Protein AF-A0A935XVK6-F1 (afdb_monomer_lite)

pLDDT: mean 83.29, std 13.58, range [36.41, 96.31]

Secondary structure (DSSP, 8-state):
----PPPHHHHHHHHHHHHH--SHHHHHHHHHHHHHHHHHHHHHHHHHHHHHHTT--HHHHHHHHHHHHHHHHHHHHHHS-SSGGGGS--S-HHHHHHHHHHHHHHHHHHHHHHHHHHHTS-GGG--S-TTS-HHHHHHHHHHHHHHHHHHHHHHHHH-HHHHHHHTTGGG-SS--TTGGG-S-HHHHH----------

Foldseek 3Di:
DPQPDDDPVLVVVVVVVVVVLPDPVNVVVCVCLVVQLVCLVVVLVVQLVVCVVVVHDVPPNNVVSVVVSLVSQQVSCCVPPPGPVVNDDPVCVVVLVVLQVLLVVLLVVLVVVVVVVVVVDDPVRPPQCPVDDPVVSVVVVVVVLVVLVVQLVVVCVVDPVSVVQCVQLVPDSDDGSRNNSRTRSVSSNPSDDDDDDDD

Sequence (199 aa):
MTPYQLTEDELRQEQRKVRRGSGAAAAVCAVVYGLAYPLVFGGSTLAIVYKLYAGMSYWPVVPAISLAGVLAVAVLERGRPFRAAWLTDHGDTNTDIAHTVVNLAVIQLTAVWIARLGDFVPPQWRLFPVQWPLWSQLLLVAAVFDLGLYAVHRLSHAVSWLWRLHAPHHSAERLYWLNGERRHPLHAALMVEKYDLLS

Radius of gyration: 20.79 Å; chains: 1; bounding box: 44×44×58 Å

Structure (mmCIF, N/CA/C/O backbone):
data_AF-A0A935XVK6-F1
#
_entry.id   AF-A0A935XVK6-F1
#
loop_
_atom_site.group_PDB
_atom_site.id
_atom_site.type_symbol
_atom_site.label_atom_id
_atom_site.label_alt_id
_atom_site.label_comp_id
_atom_site.label_asym_id
_atom_site.label_entity_id
_atom_site.label_seq_id
_atom_site.pdbx_PDB_ins_code
_atom_site.Cartn_x
_atom_site.Cartn_y
_atom_site.Cartn_z
_atom_site.occupancy
_atom_site.B_iso_or_equiv
_atom_site.auth_seq_id
_atom_site.auth_comp_id
_atom_site.auth_asym_id
_atom_site.auth_atom_id
_atom_site.pdbx_PDB_model_num
ATOM 1 N N . MET A 1 1 ? -13.646 19.233 17.636 1.00 42.56 1 MET A N 1
ATOM 2 C CA . MET A 1 1 ? -13.789 17.776 17.817 1.00 42.56 1 MET A CA 1
ATOM 3 C C . MET A 1 1 ? -13.228 17.451 19.183 1.00 42.56 1 MET A C 1
ATOM 5 O O . MET A 1 1 ? -12.094 17.827 19.455 1.00 42.56 1 MET A O 1
ATOM 9 N N . THR A 1 2 ? -14.052 16.910 20.073 1.00 38.53 2 THR A N 1
ATOM 10 C CA . THR A 1 2 ? -13.603 16.456 21.393 1.00 38.53 2 THR A CA 1
ATOM 11 C C . THR A 1 2 ? -12.910 15.113 21.178 1.00 38.53 2 THR A C 1
ATOM 13 O O . THR A 1 2 ? -13.553 14.247 20.588 1.00 38.53 2 THR A O 1
ATOM 16 N N . PRO A 1 3 ? -11.645 14.926 21.593 1.00 49.12 3 PRO A N 1
ATOM 17 C CA . PRO A 1 3 ? -10.963 13.649 21.421 1.00 49.12 3 PRO A CA 1
ATOM 18 C C . PRO A 1 3 ? -11.799 12.533 22.045 1.00 49.12 3 PRO A C 1
ATOM 20 O O . PRO A 1 3 ? -12.294 12.706 23.162 1.00 49.12 3 PRO A O 1
ATOM 23 N N . TYR A 1 4 ? -11.950 11.402 21.355 1.00 59.41 4 TYR A N 1
ATOM 24 C CA . TYR A 1 4 ? -12.575 10.217 21.939 1.00 59.41 4 TYR A CA 1
ATOM 25 C C . TYR A 1 4 ? -11.754 9.744 23.155 1.00 59.41 4 TYR A C 1
ATOM 27 O O . TYR A 1 4 ? -10.737 9.058 23.028 1.00 59.41 4 TYR A O 1
ATOM 35 N N . GLN A 1 5 ? -12.177 10.158 24.349 1.00 64.69 5 GLN A N 1
ATOM 36 C CA . GLN A 1 5 ? -11.645 9.699 25.625 1.00 64.69 5 GLN A CA 1
ATOM 37 C C . GLN A 1 5 ? -12.586 8.639 26.180 1.00 64.69 5 GLN A C 1
ATOM 39 O O . GLN A 1 5 ? -13.786 8.876 26.304 1.00 64.69 5 GLN A O 1
ATOM 44 N N . LEU A 1 6 ? -12.029 7.471 26.508 1.00 63.38 6 LEU A N 1
ATOM 45 C CA . LEU A 1 6 ? -12.790 6.422 27.173 1.00 63.38 6 LEU A CA 1
ATOM 46 C C . LEU A 1 6 ? -13.301 6.958 28.507 1.00 63.38 6 LEU A C 1
ATOM 48 O O . LEU A 1 6 ? -12.540 7.514 29.302 1.00 63.38 6 LEU A O 1
ATOM 52 N N . THR A 1 7 ? -14.581 6.748 28.760 1.00 78.06 7 THR A N 1
ATOM 53 C CA . THR A 1 7 ? -15.148 6.942 30.089 1.00 78.06 7 THR A CA 1
ATOM 54 C C . THR A 1 7 ? -14.546 5.921 31.063 1.00 78.06 7 THR A C 1
ATOM 56 O O . THR A 1 7 ? -14.122 4.826 30.677 1.00 78.06 7 THR A O 1
ATOM 59 N N . GLU A 1 8 ? -14.518 6.256 32.353 1.00 74.88 8 GLU A N 1
ATOM 60 C CA . GLU A 1 8 ? -14.076 5.340 33.420 1.00 74.88 8 GLU A CA 1
ATOM 61 C C . GLU A 1 8 ? -14.820 3.992 33.387 1.00 74.88 8 GLU A C 1
ATOM 63 O O . GLU A 1 8 ? -14.248 2.939 33.683 1.00 74.88 8 GLU A O 1
ATOM 68 N N . ASP A 1 9 ? -16.083 3.999 32.963 1.00 74.00 9 ASP A N 1
ATOM 69 C CA . ASP A 1 9 ? -16.900 2.794 32.850 1.00 74.00 9 ASP A CA 1
ATOM 70 C C . ASP A 1 9 ? -16.512 1.919 31.648 1.00 74.00 9 ASP A C 1
ATOM 72 O O . ASP A 1 9 ? -16.449 0.691 31.782 1.00 74.00 9 ASP A O 1
ATOM 76 N N . GLU A 1 10 ? -16.166 2.518 30.504 1.00 74.69 10 GLU A N 1
ATOM 77 C CA . GLU A 1 10 ? -15.630 1.791 29.344 1.00 74.69 10 GLU A CA 1
ATOM 78 C C . GLU A 1 10 ? -14.261 1.169 29.661 1.00 74.69 10 GLU A C 1
ATOM 80 O O . GLU A 1 10 ? -14.019 0.003 29.331 1.00 74.69 10 GLU A O 1
ATOM 85 N N . LEU A 1 11 ? -13.392 1.893 30.379 1.00 70.00 11 LEU A N 1
ATOM 86 C CA . LEU A 1 11 ? -12.102 1.369 30.850 1.00 70.00 11 LEU A CA 1
ATOM 87 C C . LEU A 1 11 ? -12.291 0.150 31.760 1.00 70.00 11 LEU A C 1
ATOM 89 O O . LEU A 1 11 ? -11.624 -0.877 31.591 1.00 70.00 11 LEU A O 1
ATOM 93 N N . ARG A 1 12 ? -13.239 0.223 32.701 1.00 72.25 12 ARG A N 1
ATOM 94 C CA . ARG A 1 12 ? -13.563 -0.888 33.609 1.00 72.25 12 ARG A CA 1
ATOM 95 C C . ARG A 1 12 ? -14.188 -2.073 32.875 1.00 72.25 12 ARG A C 1
ATOM 97 O O . ARG A 1 12 ? -13.924 -3.219 33.255 1.00 72.25 12 ARG A O 1
ATOM 104 N N . GLN A 1 13 ? -15.000 -1.840 31.842 1.00 69.81 13 GLN A N 1
ATOM 105 C CA . GLN A 1 13 ? -15.540 -2.911 31.001 1.00 69.81 13 GLN A CA 1
ATOM 106 C C . GLN A 1 13 ? -14.442 -3.621 30.203 1.00 69.81 13 GLN A C 1
ATOM 108 O O . GLN A 1 13 ? -14.400 -4.854 30.225 1.00 69.81 13 GLN A O 1
ATOM 113 N N . GLU A 1 14 ? -13.524 -2.883 29.577 1.00 66.00 14 GLU A N 1
ATOM 114 C CA . GLU A 1 14 ? -12.387 -3.461 28.846 1.00 66.00 14 GLU A CA 1
ATOM 115 C C . GLU A 1 14 ? -11.477 -4.275 29.781 1.00 66.00 14 GLU A C 1
ATOM 117 O O . GLU A 1 14 ? -11.181 -5.444 29.512 1.00 66.00 14 GLU A O 1
ATOM 122 N N . GLN A 1 15 ? -11.142 -3.743 30.962 1.00 65.50 15 GLN A N 1
ATOM 123 C CA . GLN A 1 15 ? -10.359 -4.472 31.969 1.00 65.50 15 GLN A CA 1
ATOM 124 C C . GLN A 1 15 ? -11.055 -5.759 32.447 1.00 65.50 15 GLN A C 1
ATOM 126 O O . GLN A 1 15 ? -10.409 -6.796 32.630 1.00 65.50 15 GLN A O 1
ATOM 131 N N . ARG A 1 16 ? -12.385 -5.742 32.617 1.00 65.19 16 ARG A N 1
ATOM 132 C CA . ARG A 1 16 ? -13.165 -6.944 32.969 1.00 65.19 16 ARG A CA 1
ATOM 133 C C . ARG A 1 16 ? -13.212 -7.962 31.829 1.00 65.19 16 ARG A C 1
ATOM 135 O O . ARG A 1 16 ? -13.226 -9.162 32.109 1.00 65.19 16 ARG A O 1
ATOM 142 N N . LYS A 1 17 ? -13.225 -7.512 30.573 1.00 63.59 17 LYS A N 1
ATOM 143 C CA . LYS A 1 17 ? -13.232 -8.360 29.371 1.00 63.59 17 LYS A CA 1
ATOM 144 C C . LYS A 1 17 ? -11.901 -9.097 29.204 1.00 63.59 17 LYS A C 1
ATOM 146 O O . LYS A 1 17 ? -11.911 -10.313 29.027 1.00 63.59 17 LYS A O 1
ATOM 151 N N . VAL A 1 18 ? -10.779 -8.397 29.392 1.00 58.88 18 VAL A N 1
ATOM 152 C CA . VAL A 1 18 ? -9.429 -8.991 29.435 1.00 58.88 18 VAL A CA 1
ATOM 153 C C . VAL A 1 18 ? -9.326 -10.020 30.565 1.00 58.88 18 VAL A C 1
ATOM 155 O O . VAL A 1 18 ? -8.870 -11.140 30.350 1.00 58.88 18 VAL A O 1
ATOM 158 N N . ARG A 1 19 ? -9.834 -9.688 31.760 1.00 59.59 19 ARG A N 1
ATOM 159 C CA . ARG A 1 19 ? -9.772 -10.567 32.939 1.00 59.59 19 ARG A CA 1
ATOM 160 C C . ARG A 1 19 ? -10.689 -11.799 32.855 1.00 59.59 19 ARG A C 1
ATOM 162 O O . ARG A 1 19 ? -10.391 -12.803 33.491 1.00 59.59 19 ARG A O 1
ATOM 169 N N . ARG A 1 20 ? -11.791 -11.739 32.093 1.00 59.03 20 ARG A N 1
ATOM 170 C CA . ARG A 1 20 ? -12.682 -12.886 31.802 1.00 59.03 20 ARG A CA 1
ATOM 171 C C . ARG A 1 20 ? -12.206 -13.741 30.622 1.00 59.03 20 ARG A C 1
ATOM 173 O O . ARG A 1 20 ? -12.623 -14.888 30.508 1.00 59.03 20 ARG A O 1
ATOM 180 N N . GLY A 1 21 ? -11.348 -13.202 29.758 1.00 55.31 21 GLY A N 1
ATOM 181 C CA . GLY A 1 21 ? -10.782 -13.877 28.589 1.00 55.31 21 GLY A CA 1
ATOM 182 C C . GLY A 1 21 ? -9.538 -14.724 28.877 1.00 55.31 21 GLY A C 1
ATOM 183 O O . GLY A 1 21 ? -8.759 -14.966 27.972 1.00 55.31 21 GLY A O 1
ATOM 184 N N . SER A 1 22 ? -9.287 -15.170 30.103 1.00 56.31 22 SER A N 1
ATOM 185 C CA . SER A 1 22 ? -8.083 -15.935 30.474 1.00 56.31 22 SER A CA 1
ATOM 186 C C . SER A 1 22 ? -8.304 -17.458 30.434 1.00 56.31 22 SER A C 1
ATOM 188 O O . SER A 1 22 ? -7.968 -18.174 31.373 1.00 56.31 22 SER A O 1
ATOM 190 N N . GLY A 1 23 ? -8.887 -17.971 29.343 1.00 67.94 23 GLY A N 1
ATOM 191 C CA . GLY A 1 23 ? -9.176 -19.403 29.155 1.00 67.94 23 GLY A CA 1
ATOM 192 C C . GLY A 1 23 ? -8.853 -19.921 27.749 1.00 67.94 23 GLY A C 1
ATOM 193 O O . GLY A 1 23 ? -8.598 -19.142 26.832 1.00 67.94 23 GLY A O 1
ATOM 194 N N . ALA A 1 24 ? -8.906 -21.243 27.549 1.00 65.12 24 ALA A N 1
ATOM 195 C CA . ALA A 1 24 ? -8.550 -21.901 26.281 1.00 65.12 24 ALA A CA 1
ATOM 196 C C . ALA A 1 24 ? -9.296 -21.334 25.054 1.00 65.12 24 ALA A C 1
ATOM 198 O O . ALA A 1 24 ? -8.695 -21.136 24.003 1.00 65.12 24 ALA A O 1
ATOM 199 N N . ALA A 1 25 ? -10.580 -20.981 25.193 1.00 62.41 25 ALA A N 1
ATOM 200 C CA . ALA A 1 25 ? -11.361 -20.359 24.118 1.00 62.41 25 ALA A CA 1
ATOM 201 C C . ALA A 1 25 ? -10.814 -18.984 23.693 1.00 62.41 25 ALA A C 1
ATOM 203 O O . ALA A 1 25 ? -10.856 -18.625 22.517 1.00 62.41 25 ALA A O 1
ATOM 204 N N . ALA A 1 26 ? -10.272 -18.213 24.634 1.00 65.50 26 ALA A N 1
ATOM 205 C CA . ALA A 1 26 ? -9.671 -16.922 24.341 1.00 65.50 26 ALA A CA 1
ATOM 206 C C . ALA A 1 26 ? -8.264 -17.056 23.750 1.00 65.50 26 ALA A C 1
ATOM 208 O O . ALA A 1 26 ? -7.923 -16.279 22.865 1.00 65.50 26 ALA A O 1
ATOM 209 N N . ALA A 1 27 ? -7.498 -18.078 24.150 1.00 66.06 27 ALA A N 1
ATOM 210 C CA . ALA A 1 27 ? -6.236 -18.427 23.498 1.00 66.06 27 ALA A CA 1
ATOM 211 C C . ALA A 1 27 ? -6.460 -18.855 22.036 1.00 66.06 27 ALA A C 1
ATOM 213 O O . ALA A 1 27 ? -5.794 -18.347 21.140 1.00 66.06 27 ALA A O 1
ATOM 214 N N . VAL A 1 28 ? -7.464 -19.701 21.773 1.00 64.25 28 VAL A N 1
ATOM 215 C CA . VAL A 1 28 ? -7.864 -20.081 20.405 1.00 64.25 28 VAL A CA 1
ATOM 216 C C . VAL A 1 28 ? -8.281 -18.853 19.599 1.00 64.25 28 VAL A C 1
ATOM 218 O O . VAL A 1 28 ? -7.837 -18.685 18.470 1.00 64.25 28 VAL A O 1
ATOM 221 N N . CYS A 1 29 ? -9.074 -17.948 20.175 1.00 68.38 29 CYS A N 1
ATOM 222 C CA . CYS A 1 29 ? -9.436 -16.707 19.490 1.00 68.38 29 CYS A CA 1
ATOM 223 C C . CYS A 1 29 ? -8.221 -15.809 19.223 1.00 68.38 29 CYS A C 1
ATOM 225 O O . CYS A 1 29 ? -8.111 -15.259 18.135 1.00 68.38 29 CYS A O 1
ATOM 227 N N . ALA A 1 30 ? -7.307 -15.661 20.182 1.00 70.62 30 ALA A N 1
ATOM 228 C CA . ALA A 1 30 ? -6.096 -14.867 19.998 1.00 70.62 30 ALA A CA 1
ATOM 229 C C . ALA A 1 30 ? -5.223 -15.430 18.868 1.00 70.62 30 ALA A C 1
ATOM 231 O O . ALA A 1 30 ? -4.718 -14.665 18.054 1.00 70.62 30 ALA A O 1
ATOM 232 N N . VAL A 1 31 ? -5.117 -16.757 18.760 1.00 71.75 31 VAL A N 1
ATOM 233 C CA . VAL A 1 31 ? -4.409 -17.423 17.659 1.00 71.75 31 VAL A CA 1
ATOM 234 C C . VAL A 1 31 ? -5.139 -17.223 16.332 1.00 71.75 31 VAL A C 1
ATOM 236 O O . VAL A 1 31 ? -4.520 -16.812 15.357 1.00 71.75 31 VAL A O 1
ATOM 239 N N . VAL A 1 32 ? -6.455 -17.451 16.284 1.00 73.88 32 VAL A N 1
ATOM 240 C CA . VAL A 1 32 ? -7.253 -17.304 15.054 1.00 73.88 32 VAL A CA 1
ATOM 241 C C . VAL A 1 32 ? -7.176 -15.877 14.513 1.00 73.88 32 VAL A C 1
ATOM 243 O O . VAL A 1 32 ? -6.879 -15.690 13.339 1.00 73.88 32 VAL A O 1
ATOM 246 N N . TYR A 1 33 ? -7.386 -14.868 15.359 1.00 75.69 33 TYR A N 1
ATOM 247 C CA . TYR A 1 33 ? -7.366 -13.467 14.929 1.00 75.69 33 TYR A CA 1
ATOM 248 C C . TYR A 1 33 ? -5.945 -12.915 14.765 1.00 75.69 33 TYR A C 1
ATOM 250 O O . TYR A 1 33 ? -5.720 -12.086 13.886 1.00 75.69 33 TYR A O 1
ATOM 258 N N . GLY A 1 34 ? -4.974 -13.417 15.533 1.00 80.62 34 GLY A N 1
ATOM 259 C CA . GLY A 1 34 ? -3.558 -13.091 15.356 1.00 80.62 34 GLY A CA 1
ATOM 260 C C . GLY A 1 34 ? -2.987 -13.622 14.040 1.00 80.62 34 GLY A C 1
ATOM 261 O O . GLY A 1 34 ? -2.165 -12.956 13.418 1.00 80.62 34 GLY A O 1
ATOM 262 N N . LEU A 1 35 ? -3.463 -14.782 13.574 1.00 88.62 35 LEU A N 1
ATOM 263 C CA . LEU A 1 35 ? -3.090 -15.342 12.273 1.00 88.62 35 LEU A CA 1
ATOM 264 C C . LEU A 1 35 ? -3.950 -14.812 11.123 1.00 88.62 35 LEU A C 1
ATOM 266 O O . LEU A 1 35 ? -3.497 -14.836 9.983 1.00 88.62 35 LEU A O 1
ATOM 270 N N . ALA A 1 36 ? -5.157 -14.306 11.387 1.00 90.25 36 ALA A N 1
ATOM 271 C CA . ALA A 1 36 ? -6.066 -13.855 10.337 1.00 90.25 36 ALA A CA 1
ATOM 272 C C . ALA A 1 36 ? -5.458 -12.753 9.453 1.00 90.25 36 ALA A C 1
ATOM 274 O O . ALA A 1 36 ? -5.534 -12.854 8.233 1.00 90.25 36 ALA A O 1
ATOM 275 N N . TYR A 1 37 ? -4.799 -11.748 10.039 1.00 88.81 37 TYR A N 1
ATOM 276 C CA . TYR A 1 37 ? -4.158 -10.670 9.271 1.00 88.81 37 TYR A CA 1
ATOM 277 C C . TYR A 1 37 ? -3.002 -11.187 8.390 1.00 88.81 37 TYR A C 1
ATOM 279 O O . TYR A 1 37 ? -3.052 -10.963 7.177 1.00 88.81 37 TYR A O 1
ATOM 287 N N . PRO A 1 38 ? -2.010 -11.936 8.923 1.00 92.88 38 PRO A N 1
ATOM 288 C CA . PRO A 1 38 ? -0.987 -12.584 8.101 1.00 92.88 38 PRO A CA 1
ATOM 289 C C . PRO A 1 38 ? -1.549 -13.515 7.022 1.00 92.88 38 PRO A C 1
ATOM 291 O O . PRO A 1 38 ? -1.008 -13.556 5.921 1.00 92.88 38 PRO A O 1
ATOM 294 N N . LEU A 1 39 ? -2.631 -14.247 7.302 1.00 94.50 39 LEU A N 1
ATOM 295 C CA . LEU A 1 39 ? -3.248 -15.159 6.336 1.00 94.50 39 LEU A CA 1
ATOM 296 C C . LEU A 1 39 ? -3.979 -14.412 5.221 1.00 94.50 39 LEU A C 1
ATOM 298 O O . LEU A 1 39 ? -3.836 -14.781 4.059 1.00 94.50 39 LEU A O 1
ATOM 302 N N . VAL A 1 40 ? -4.726 -13.354 5.542 1.00 95.19 40 VAL A N 1
ATOM 303 C CA . VAL A 1 40 ? -5.393 -12.528 4.528 1.00 95.19 40 VAL A CA 1
ATOM 304 C C . VAL A 1 40 ? -4.352 -11.820 3.665 1.00 95.19 40 VAL A C 1
ATOM 306 O O . VAL A 1 40 ? -4.428 -11.899 2.439 1.00 95.19 40 VAL A O 1
ATOM 309 N N . PHE A 1 41 ? -3.349 -11.186 4.276 1.00 92.75 41 PHE A N 1
ATOM 310 C CA . PHE A 1 41 ? -2.305 -10.470 3.546 1.00 92.75 41 PHE A CA 1
ATOM 311 C C . PHE A 1 41 ? -1.410 -11.419 2.737 1.00 92.75 41 PHE A C 1
ATOM 313 O O . PHE A 1 41 ? -1.238 -11.245 1.528 1.00 92.75 41 PHE A O 1
ATOM 320 N N . GLY A 1 42 ? -0.876 -12.457 3.384 1.00 94.38 42 GLY A N 1
ATOM 321 C CA . GLY A 1 42 ? -0.004 -13.449 2.761 1.00 94.38 42 GLY A CA 1
ATOM 322 C C . GLY A 1 42 ? -0.736 -14.266 1.702 1.00 94.38 42 GLY A C 1
ATOM 323 O O . GLY A 1 42 ? -0.220 -14.441 0.603 1.00 94.38 42 GLY A O 1
ATOM 324 N N . GLY A 1 43 ? -1.971 -14.688 1.978 1.00 96.31 43 GLY A N 1
ATOM 325 C CA . GLY A 1 43 ? -2.824 -15.389 1.019 1.00 96.31 43 GLY A CA 1
ATOM 326 C C . GLY A 1 43 ? -3.160 -14.534 -0.202 1.00 96.31 43 GLY A C 1
ATOM 327 O O . GLY A 1 43 ? -3.017 -15.007 -1.328 1.00 96.31 43 GLY A O 1
ATOM 328 N N . SER A 1 44 ? -3.523 -13.261 -0.004 1.00 96.06 44 SER A N 1
ATOM 329 C CA . SER A 1 44 ? -3.766 -12.323 -1.113 1.00 96.06 44 SER A CA 1
ATOM 330 C C . SER A 1 44 ? -2.501 -12.097 -1.942 1.00 96.06 44 SER A C 1
ATOM 332 O O . SER A 1 44 ? -2.553 -12.145 -3.169 1.00 96.06 44 SER A O 1
ATOM 334 N N . THR A 1 45 ? -1.349 -11.929 -1.286 1.00 92.12 45 THR A N 1
ATOM 335 C CA . THR A 1 45 ? -0.049 -11.758 -1.953 1.00 92.12 45 THR A CA 1
ATOM 336 C C . THR A 1 45 ? 0.324 -12.991 -2.773 1.00 92.12 45 THR A C 1
ATOM 338 O O . THR A 1 45 ? 0.638 -12.870 -3.955 1.00 92.12 45 THR A O 1
ATOM 341 N N . LEU A 1 46 ? 0.233 -14.190 -2.191 1.00 94.56 46 LEU A N 1
ATOM 342 C CA . LEU A 1 46 ? 0.510 -15.445 -2.894 1.00 94.56 46 LEU A CA 1
ATOM 343 C C . LEU A 1 46 ? -0.446 -15.656 -4.071 1.00 94.56 46 LEU A C 1
ATOM 345 O O . LEU A 1 46 ? -0.005 -16.059 -5.146 1.00 94.56 46 LEU A O 1
ATOM 349 N N . ALA A 1 47 ? -1.733 -15.343 -3.898 1.00 96.00 47 ALA A N 1
ATOM 350 C CA . ALA A 1 47 ? -2.714 -15.411 -4.974 1.00 96.00 47 ALA A CA 1
ATOM 351 C C . ALA A 1 47 ? -2.359 -14.449 -6.116 1.00 96.00 47 ALA A C 1
ATOM 353 O O . ALA A 1 47 ? -2.374 -14.862 -7.273 1.00 96.00 47 ALA A O 1
ATOM 354 N N . ILE A 1 48 ? -1.985 -13.203 -5.809 1.00 92.94 48 ILE A N 1
ATOM 355 C CA . ILE A 1 48 ? -1.517 -12.228 -6.805 1.00 92.94 48 ILE A CA 1
ATOM 356 C C . ILE A 1 48 ? -0.300 -12.775 -7.555 1.00 92.94 48 ILE A C 1
ATOM 358 O O . ILE A 1 48 ? -0.336 -12.859 -8.782 1.00 92.94 48 ILE A O 1
ATOM 362 N N . VAL A 1 49 ? 0.744 -13.204 -6.840 1.00 90.94 49 VAL A N 1
ATOM 363 C CA . VAL A 1 49 ? 1.976 -13.723 -7.456 1.00 90.94 49 VAL A CA 1
ATOM 364 C C . VAL A 1 49 ? 1.675 -14.922 -8.349 1.00 90.94 49 VAL A C 1
ATOM 366 O O . VAL A 1 49 ? 2.100 -14.938 -9.501 1.00 90.94 49 VAL A O 1
ATOM 369 N N . TYR A 1 50 ? 0.893 -15.888 -7.862 1.00 94.62 50 TYR A N 1
ATOM 370 C CA . TYR A 1 50 ? 0.500 -17.066 -8.631 1.00 94.62 50 TYR A CA 1
ATOM 371 C C . TYR A 1 50 ? -0.255 -16.695 -9.913 1.00 94.62 50 TYR A C 1
ATOM 373 O O . TYR A 1 50 ? 0.062 -17.202 -10.988 1.00 94.62 50 TYR A O 1
ATOM 381 N N . LYS A 1 51 ? -1.240 -15.792 -9.824 1.00 95.06 51 LYS A N 1
ATOM 382 C CA . LYS A 1 51 ? -2.053 -15.379 -10.977 1.00 95.06 51 LYS A CA 1
ATOM 383 C C . LYS A 1 51 ? -1.231 -14.615 -12.016 1.00 95.06 51 LYS A C 1
ATOM 385 O O . LYS A 1 51 ? -1.416 -14.849 -13.208 1.00 95.06 51 LYS A O 1
ATOM 390 N N . LEU A 1 52 ? -0.300 -13.766 -11.578 1.00 90.06 52 LEU A N 1
ATOM 391 C CA . LEU A 1 52 ? 0.634 -13.083 -12.476 1.00 90.06 52 LEU A CA 1
ATOM 392 C C . LEU A 1 52 ? 1.606 -14.073 -13.136 1.00 90.06 52 LEU A C 1
ATOM 394 O O . LEU A 1 52 ? 1.841 -13.982 -14.338 1.00 90.06 52 LEU A O 1
ATOM 398 N N . TYR A 1 53 ? 2.106 -15.068 -12.392 1.00 90.69 53 TYR A N 1
ATOM 399 C CA . TYR A 1 53 ? 2.955 -16.135 -12.942 1.00 90.69 53 TYR A CA 1
ATOM 400 C C . TYR A 1 53 ? 2.208 -16.998 -13.971 1.00 90.69 53 TYR A C 1
ATOM 402 O O . TYR A 1 53 ? 2.792 -17.450 -14.950 1.00 90.69 53 TYR A O 1
ATOM 410 N N . ALA A 1 54 ? 0.899 -17.183 -13.782 1.00 94.19 54 ALA A N 1
ATOM 411 C CA . ALA A 1 54 ? 0.012 -17.856 -14.729 1.00 94.19 54 ALA A CA 1
ATOM 412 C C . ALA A 1 54 ? -0.341 -17.000 -15.967 1.00 94.19 54 ALA A C 1
ATOM 414 O O . ALA A 1 54 ? -1.193 -17.397 -16.760 1.00 94.19 54 ALA A O 1
ATOM 415 N N . GLY A 1 55 ? 0.276 -15.825 -16.132 1.00 91.75 55 GLY A N 1
ATOM 416 C CA . GLY A 1 55 ? 0.085 -14.950 -17.289 1.00 91.75 55 GLY A CA 1
ATOM 417 C C . GLY A 1 55 ? -1.192 -14.112 -17.249 1.00 91.75 55 GLY A C 1
ATOM 418 O O . GLY A 1 55 ? -1.562 -13.526 -18.266 1.00 91.75 55 GLY A O 1
ATOM 419 N N . MET A 1 56 ? -1.886 -14.035 -16.107 1.00 94.62 56 MET A N 1
ATOM 420 C CA . MET A 1 56 ? -3.045 -13.150 -15.994 1.00 94.62 56 MET A CA 1
ATOM 421 C C . MET A 1 56 ? -2.603 -11.685 -15.930 1.00 94.62 56 MET A C 1
ATOM 423 O O . MET A 1 56 ? -1.590 -11.343 -15.321 1.00 94.62 56 MET A O 1
ATOM 427 N N . SER A 1 57 ? -3.391 -10.804 -16.543 1.00 88.56 57 SER A N 1
ATOM 428 C CA . SER A 1 57 ? -3.129 -9.368 -16.546 1.00 88.56 57 SER A CA 1
ATOM 429 C C . SER A 1 57 ? -3.277 -8.759 -15.151 1.00 88.56 57 SER A C 1
ATOM 431 O O . SER A 1 57 ? -4.148 -9.147 -14.373 1.00 88.56 57 SER A O 1
ATOM 433 N N . TYR A 1 58 ? -2.469 -7.733 -14.862 1.00 85.75 58 TYR A N 1
ATOM 434 C CA . TYR A 1 58 ? -2.582 -6.944 -13.630 1.00 85.75 58 TYR A CA 1
ATOM 435 C C . TYR A 1 58 ? -4.016 -6.436 -13.410 1.00 85.75 58 TYR A C 1
ATOM 437 O O . TYR A 1 58 ? -4.590 -6.614 -12.335 1.00 85.75 58 TYR A O 1
ATOM 445 N N . TRP A 1 59 ? -4.614 -5.844 -14.449 1.00 86.50 59 TRP A N 1
ATOM 446 C CA . TRP A 1 59 ? -6.006 -5.407 -14.434 1.00 86.50 59 TRP A CA 1
ATOM 447 C C . TRP A 1 59 ? -6.921 -6.496 -15.014 1.00 86.50 59 TRP A C 1
ATOM 449 O O . TRP A 1 59 ? -6.620 -6.990 -16.103 1.00 86.50 59 TRP A O 1
ATOM 459 N N . PRO A 1 60 ? -8.038 -6.866 -14.359 1.00 90.56 60 PRO A N 1
ATOM 460 C CA . PRO A 1 60 ? -8.526 -6.399 -13.052 1.00 90.56 60 PRO A CA 1
ATOM 461 C C . PRO A 1 60 ? -8.064 -7.273 -11.868 1.00 90.56 60 PRO A C 1
ATOM 463 O O . PRO A 1 60 ? -8.519 -7.068 -10.744 1.00 90.56 60 PRO A O 1
ATOM 466 N N . VAL A 1 61 ? -7.209 -8.274 -12.105 1.00 92.56 61 VAL A N 1
ATOM 467 C CA . VAL A 1 61 ? -6.932 -9.360 -11.150 1.00 92.56 61 VAL A CA 1
ATOM 468 C C . VAL A 1 61 ? -6.354 -8.857 -9.831 1.00 92.56 61 VAL A C 1
ATOM 470 O O . VAL A 1 61 ? -6.861 -9.220 -8.771 1.00 92.56 61 VAL A O 1
ATOM 473 N N . VAL A 1 62 ? -5.318 -8.018 -9.879 1.00 89.94 62 VAL A N 1
ATOM 474 C CA . VAL A 1 62 ? -4.640 -7.545 -8.665 1.00 89.94 62 VAL A CA 1
ATOM 475 C C . VAL A 1 62 ? -5.568 -6.667 -7.816 1.00 89.94 62 VAL A C 1
ATOM 477 O O . VAL A 1 62 ? -5.759 -6.998 -6.646 1.00 89.94 62 VAL A O 1
ATOM 480 N N . PRO A 1 63 ? -6.236 -5.630 -8.366 1.00 88.62 63 PRO A N 1
ATOM 481 C CA . PRO A 1 63 ? -7.204 -4.841 -7.601 1.00 88.62 63 PRO A CA 1
ATOM 482 C C . PRO A 1 63 ? -8.356 -5.663 -7.019 1.00 88.62 63 PRO A C 1
ATOM 484 O O . PRO A 1 63 ? -8.767 -5.410 -5.889 1.00 88.62 63 PRO A O 1
ATOM 487 N N . ALA A 1 64 ? -8.863 -6.658 -7.754 1.00 93.12 64 ALA A N 1
ATOM 488 C CA . ALA A 1 64 ? -9.951 -7.506 -7.274 1.00 93.12 64 ALA A CA 1
ATOM 489 C C . ALA A 1 64 ? -9.531 -8.352 -6.059 1.00 93.12 64 ALA A C 1
ATOM 491 O O . ALA A 1 64 ? -10.274 -8.426 -5.080 1.00 93.12 64 ALA A O 1
ATOM 492 N N . ILE A 1 65 ? -8.333 -8.949 -6.093 1.00 95.75 65 ILE A N 1
ATOM 493 C CA . ILE A 1 65 ? -7.795 -9.718 -4.960 1.00 95.75 65 ILE A CA 1
ATOM 494 C C . ILE A 1 65 ? -7.530 -8.796 -3.763 1.00 95.75 65 ILE A C 1
ATOM 496 O O . ILE A 1 65 ? -7.928 -9.126 -2.647 1.00 95.75 65 ILE A O 1
ATOM 500 N N . SER A 1 66 ? -6.927 -7.624 -3.985 1.00 91.50 66 SER A N 1
ATOM 501 C CA . SER A 1 66 ? -6.679 -6.647 -2.917 1.00 91.50 66 SER A CA 1
ATOM 502 C C . SER A 1 66 ? -7.976 -6.175 -2.256 1.00 91.50 66 SER A C 1
ATOM 504 O O . SER A 1 66 ? -8.059 -6.144 -1.029 1.00 91.50 66 SER A O 1
ATOM 506 N N . LEU A 1 67 ? -9.013 -5.870 -3.045 1.00 91.44 67 LEU A N 1
ATOM 507 C CA . LEU A 1 67 ? -10.326 -5.485 -2.522 1.00 91.44 67 LEU A CA 1
ATOM 508 C C . LEU A 1 67 ? -10.951 -6.616 -1.699 1.00 91.44 67 LEU A C 1
ATOM 510 O O . LEU A 1 67 ? -11.460 -6.365 -0.609 1.00 91.44 67 LEU A O 1
ATOM 514 N N . ALA A 1 68 ? -10.880 -7.860 -2.181 1.00 95.69 68 ALA A N 1
ATOM 515 C CA . ALA A 1 68 ? -11.362 -9.014 -1.427 1.00 95.69 68 ALA A CA 1
ATOM 516 C C . ALA A 1 68 ? -10.630 -9.164 -0.080 1.00 95.69 68 ALA A C 1
ATOM 518 O O . ALA A 1 68 ? -11.274 -9.428 0.935 1.00 95.69 68 ALA A O 1
ATOM 519 N N . GLY A 1 69 ? -9.312 -8.932 -0.047 1.00 95.00 69 GLY A N 1
ATOM 520 C CA . GLY A 1 69 ? -8.521 -8.919 1.185 1.00 95.00 69 GLY A CA 1
ATOM 521 C C . GLY A 1 69 ? -8.959 -7.825 2.165 1.00 95.00 69 GLY A C 1
ATOM 522 O O . GLY A 1 69 ? -9.199 -8.113 3.336 1.00 95.00 69 GLY A O 1
ATOM 523 N N . VAL A 1 70 ? -9.149 -6.589 1.690 1.00 91.88 70 VAL A N 1
ATOM 524 C CA . VAL A 1 70 ? -9.648 -5.472 2.517 1.00 91.88 70 VAL A CA 1
ATOM 525 C C . VAL A 1 70 ? -11.038 -5.777 3.081 1.00 91.88 70 VAL A C 1
ATOM 527 O O . VAL A 1 70 ? -11.276 -5.582 4.272 1.00 91.88 70 VAL A O 1
ATOM 530 N N . LEU A 1 71 ? -11.947 -6.315 2.263 1.00 93.81 71 LEU A N 1
ATOM 531 C CA . LEU A 1 71 ? -13.285 -6.709 2.715 1.00 93.81 71 LEU A CA 1
ATOM 532 C C . LEU A 1 71 ? -13.234 -7.858 3.730 1.00 93.81 71 LEU A C 1
ATOM 534 O O . LEU A 1 71 ? -14.012 -7.862 4.684 1.00 93.81 71 LEU A O 1
ATOM 538 N N . ALA A 1 72 ? -12.306 -8.805 3.575 1.00 94.19 72 ALA A N 1
ATOM 539 C CA . ALA A 1 72 ? -12.089 -9.853 4.565 1.00 94.19 72 ALA A CA 1
ATOM 540 C C . ALA A 1 72 ? -11.634 -9.263 5.911 1.00 94.19 72 ALA A C 1
ATOM 542 O O . ALA A 1 72 ? -12.187 -9.635 6.947 1.00 94.19 72 ALA A O 1
ATOM 543 N N . VAL A 1 73 ? -10.705 -8.297 5.906 1.00 92.12 73 VAL A N 1
ATOM 544 C CA . VAL A 1 73 ? -10.311 -7.562 7.122 1.00 92.12 73 VAL A CA 1
ATOM 545 C C . VAL A 1 73 ? -11.505 -6.815 7.720 1.00 92.12 73 VAL A C 1
ATOM 547 O O . VAL A 1 73 ? -11.739 -6.924 8.920 1.00 92.12 73 VAL A O 1
ATOM 550 N N . ALA A 1 74 ? -12.325 -6.148 6.904 1.00 91.94 74 ALA A N 1
ATOM 551 C CA . ALA A 1 74 ? -13.524 -5.453 7.376 1.00 91.94 74 ALA A CA 1
ATOM 552 C C . ALA A 1 74 ? -14.516 -6.397 8.086 1.00 91.94 74 ALA A C 1
ATOM 554 O O . ALA A 1 74 ? -15.071 -6.060 9.135 1.00 91.94 74 ALA A O 1
ATOM 555 N N . VAL A 1 75 ? -14.724 -7.605 7.547 1.00 92.88 75 VAL A N 1
ATOM 556 C CA . VAL A 1 75 ? -15.565 -8.641 8.172 1.00 92.88 75 VAL A CA 1
ATOM 557 C C . VAL A 1 75 ? -14.945 -9.143 9.479 1.00 92.88 75 VAL A C 1
ATOM 559 O O . VAL A 1 75 ? -15.657 -9.290 10.477 1.00 92.88 75 VAL A O 1
ATOM 562 N N . LEU A 1 76 ? -13.629 -9.373 9.501 1.00 91.00 76 LEU A N 1
ATOM 563 C CA . LEU A 1 76 ? -12.905 -9.808 10.699 1.00 91.00 76 LEU A CA 1
ATOM 564 C C . LEU A 1 76 ? -12.993 -8.768 11.820 1.00 91.00 76 LEU A C 1
ATOM 566 O O . LEU A 1 76 ? -13.329 -9.126 12.952 1.00 91.00 76 LEU A O 1
ATOM 570 N N . GLU A 1 77 ? -12.772 -7.493 11.501 1.00 90.25 77 GLU A N 1
ATOM 571 C CA . GLU A 1 77 ? -12.874 -6.383 12.452 1.00 90.25 77 GLU A CA 1
ATOM 572 C C . GLU A 1 77 ? -14.303 -6.177 12.951 1.00 90.25 77 GLU A C 1
ATOM 574 O O . GLU A 1 77 ? -14.505 -5.862 14.123 1.00 90.25 77 GLU A O 1
ATOM 579 N N . ARG A 1 78 ? -15.317 -6.425 12.112 1.00 89.56 78 ARG A N 1
ATOM 580 C CA . ARG A 1 78 ? -16.716 -6.389 12.556 1.00 89.56 78 ARG A CA 1
ATOM 581 C C . ARG A 1 78 ? -17.046 -7.531 13.520 1.00 89.56 78 ARG A C 1
ATOM 583 O O . ARG A 1 78 ? -17.844 -7.342 14.436 1.00 89.56 78 ARG A O 1
ATOM 590 N N . GLY A 1 79 ? -16.439 -8.704 13.329 1.00 88.50 79 GLY A N 1
ATOM 591 C CA . GLY A 1 79 ? -16.612 -9.863 14.210 1.00 88.50 79 GLY A CA 1
ATOM 592 C C . GLY A 1 79 ? -15.847 -9.757 15.535 1.00 88.50 79 GLY A C 1
ATOM 593 O O . GLY A 1 79 ? -16.337 -10.211 16.572 1.00 88.50 79 GLY A O 1
ATOM 594 N N . ARG A 1 80 ? -14.650 -9.158 15.523 1.00 85.88 80 ARG A N 1
ATOM 595 C CA . ARG A 1 80 ? -13.813 -8.914 16.711 1.00 85.88 80 ARG A CA 1
ATOM 596 C C . ARG A 1 80 ? -13.132 -7.551 16.612 1.00 85.88 80 ARG A C 1
ATOM 598 O O . ARG A 1 80 ? -11.948 -7.481 16.284 1.00 85.88 80 ARG A O 1
ATOM 605 N N . PRO A 1 81 ? -13.842 -6.468 16.942 1.00 86.69 81 PRO A N 1
ATOM 606 C CA . PRO A 1 81 ? -13.211 -5.163 16.971 1.00 86.69 81 PRO A CA 1
ATOM 607 C C . PRO A 1 81 ? -12.194 -5.107 18.113 1.00 86.69 81 PRO A C 1
ATOM 609 O O . PRO A 1 81 ? -12.421 -5.680 19.185 1.00 86.69 81 PRO A O 1
ATOM 612 N N . PHE A 1 82 ? -11.102 -4.368 17.910 1.00 83.38 82 PHE A N 1
ATOM 613 C CA . PHE A 1 82 ? -10.137 -4.092 18.977 1.00 83.38 82 PHE A CA 1
ATOM 614 C C . PHE A 1 82 ? -10.803 -3.364 20.157 1.00 83.38 82 PHE A C 1
ATOM 616 O O . PHE A 1 82 ? -10.539 -3.689 21.311 1.00 83.38 82 PHE A O 1
ATOM 623 N N . ARG A 1 83 ? -11.726 -2.434 19.866 1.00 83.94 83 ARG A N 1
ATOM 624 C CA . ARG A 1 83 ? -12.609 -1.781 20.847 1.00 83.94 83 ARG A CA 1
ATOM 625 C C . ARG A 1 83 ? -14.051 -1.844 20.372 1.00 83.94 83 ARG A C 1
ATOM 627 O O . ARG A 1 83 ? -14.337 -1.459 19.243 1.00 83.94 83 ARG A O 1
ATOM 634 N N . ALA A 1 84 ? -14.975 -2.278 21.229 1.00 86.62 84 ALA A N 1
ATOM 635 C CA . ALA A 1 84 ? -16.382 -2.439 20.840 1.00 86.62 84 ALA A CA 1
ATOM 636 C C . ALA A 1 84 ? -17.028 -1.123 20.366 1.00 86.62 84 ALA A C 1
ATOM 638 O O . ALA A 1 84 ? -17.777 -1.127 19.393 1.00 86.62 84 ALA A O 1
ATOM 639 N N . ALA A 1 85 ? -16.671 -0.003 20.999 1.00 87.06 85 ALA A N 1
ATOM 640 C CA . ALA A 1 85 ? -17.131 1.328 20.613 1.00 87.06 85 ALA A CA 1
ATOM 641 C C . ALA A 1 85 ? -16.709 1.730 19.188 1.00 87.06 85 ALA A C 1
ATOM 643 O O . ALA A 1 85 ? -17.357 2.554 18.564 1.00 87.06 85 ALA A O 1
ATOM 644 N N . TRP A 1 86 ? -15.665 1.125 18.609 1.00 88.38 86 TRP A N 1
ATOM 645 C CA . TRP A 1 86 ? -15.261 1.426 17.231 1.00 88.38 86 TRP A CA 1
ATOM 646 C C . TRP A 1 86 ? -16.203 0.849 16.171 1.00 88.38 86 TRP A C 1
ATOM 648 O O . TRP A 1 86 ? -16.027 1.154 14.996 1.00 88.38 86 TRP A O 1
ATOM 658 N N . LEU A 1 87 ? -17.195 0.034 16.545 1.00 87.75 87 LEU A N 1
ATOM 659 C CA . LEU A 1 87 ? -18.219 -0.439 15.609 1.00 87.75 87 LEU A CA 1
ATOM 660 C C . LEU A 1 87 ? -19.272 0.624 15.284 1.00 87.75 87 LEU A C 1
ATOM 662 O O . LEU A 1 87 ? -19.974 0.488 14.282 1.00 87.75 87 LEU A O 1
ATOM 666 N N . THR A 1 88 ? -19.406 1.650 16.122 1.00 88.44 88 THR A N 1
ATOM 667 C CA . THR A 1 88 ? -20.301 2.775 15.863 1.00 88.44 88 THR A CA 1
ATOM 668 C C . THR A 1 88 ? -19.580 3.857 15.071 1.00 88.44 88 THR A C 1
ATOM 670 O O . THR A 1 88 ? -18.373 4.056 15.216 1.00 88.44 88 THR A O 1
ATOM 673 N N . ASP A 1 89 ? -20.324 4.536 14.201 1.00 87.81 89 ASP A N 1
ATOM 674 C CA . ASP A 1 89 ? -19.808 5.684 13.462 1.00 87.81 89 ASP A CA 1
ATOM 675 C C . ASP A 1 89 ? -19.607 6.870 14.412 1.00 87.81 89 ASP A C 1
ATOM 677 O O . ASP A 1 89 ? -20.480 7.172 15.228 1.00 87.81 89 ASP A O 1
ATOM 681 N N . HIS A 1 90 ? -18.466 7.546 14.286 1.00 87.81 90 HIS A N 1
ATOM 682 C CA . HIS A 1 90 ? -18.133 8.743 15.064 1.00 87.81 90 HIS A CA 1
ATOM 683 C C . HIS A 1 90 ? -18.168 10.009 14.193 1.00 87.81 90 HIS A C 1
ATOM 685 O O . HIS A 1 90 ? -17.550 11.020 14.524 1.00 87.81 90 HIS A O 1
ATOM 691 N N . GLY A 1 91 ? -18.887 9.955 13.066 1.00 89.56 91 GLY A N 1
ATOM 692 C CA . GLY A 1 91 ? -18.964 11.041 12.087 1.00 89.56 91 GLY A CA 1
ATOM 693 C C . GLY A 1 91 ? -17.751 11.101 11.156 1.00 89.56 91 GLY A C 1
ATOM 694 O O . GLY A 1 91 ? -17.522 12.118 10.503 1.00 89.56 91 GLY A O 1
ATOM 695 N N . ASP A 1 92 ? -16.962 10.029 11.097 1.00 89.81 92 ASP A N 1
ATOM 696 C CA . ASP A 1 92 ? -15.735 9.924 10.311 1.00 89.81 92 ASP A CA 1
ATOM 697 C C . ASP A 1 92 ? -15.878 9.024 9.075 1.00 89.81 92 ASP A C 1
ATOM 699 O O . ASP A 1 92 ? -15.095 9.160 8.132 1.00 89.81 92 ASP A O 1
ATOM 703 N N . THR A 1 93 ? -16.913 8.178 9.022 1.00 90.25 93 THR A N 1
ATOM 704 C CA . THR A 1 93 ? -17.085 7.175 7.959 1.00 90.25 93 THR A CA 1
ATOM 705 C C . THR A 1 93 ? -17.119 7.788 6.555 1.00 90.25 93 THR A C 1
ATOM 707 O O . THR A 1 93 ? -16.392 7.339 5.674 1.00 90.25 93 THR A O 1
ATOM 710 N N . ASN A 1 94 ? -17.912 8.841 6.321 1.00 92.25 94 ASN A N 1
ATOM 711 C CA . ASN A 1 94 ? -18.014 9.458 4.986 1.00 92.25 94 ASN A CA 1
ATOM 712 C C . ASN A 1 94 ? -16.686 10.065 4.519 1.00 92.25 94 ASN A C 1
ATOM 714 O O . ASN A 1 94 ? -16.317 9.939 3.351 1.00 92.25 94 ASN A O 1
ATOM 718 N N . THR A 1 95 ? -15.962 10.699 5.441 1.00 91.19 95 THR A N 1
ATOM 719 C CA . THR A 1 95 ? -14.633 11.258 5.189 1.00 91.19 95 THR A CA 1
ATOM 720 C C . THR A 1 95 ? -13.658 10.149 4.802 1.00 91.19 95 THR A C 1
ATOM 722 O O . THR A 1 95 ? -12.954 10.272 3.801 1.00 91.19 95 THR A O 1
ATOM 725 N N . ASP A 1 96 ? -13.664 9.034 5.534 1.00 92.19 96 ASP A N 1
ATOM 726 C CA . ASP A 1 96 ? -12.771 7.903 5.271 1.00 92.19 96 ASP A CA 1
ATOM 727 C C . ASP A 1 96 ? -13.107 7.189 3.951 1.00 92.19 96 ASP A C 1
ATOM 729 O O . ASP A 1 96 ? -12.194 6.832 3.204 1.00 92.19 96 ASP A O 1
ATOM 733 N N . ILE A 1 97 ? -14.394 7.055 3.598 1.00 92.69 97 ILE A N 1
ATOM 734 C CA . ILE A 1 97 ? -14.823 6.547 2.282 1.00 92.69 97 ILE A CA 1
ATOM 735 C C . ILE A 1 97 ? -14.302 7.460 1.169 1.00 92.69 97 ILE A C 1
ATOM 737 O O . ILE A 1 97 ? -13.702 6.972 0.210 1.00 92.69 97 ILE A O 1
ATOM 741 N N . ALA A 1 98 ? -14.510 8.775 1.288 1.00 93.38 98 ALA A N 1
ATOM 742 C CA . ALA A 1 98 ? -14.085 9.733 0.271 1.00 93.38 98 ALA A CA 1
ATOM 743 C C . ALA A 1 98 ? -12.565 9.689 0.066 1.00 93.38 98 ALA A C 1
ATOM 745 O O . ALA A 1 98 ? -12.102 9.573 -1.070 1.00 93.38 98 ALA A O 1
ATOM 746 N N . HIS A 1 99 ? -11.793 9.700 1.156 1.00 92.19 99 HIS A N 1
ATOM 747 C CA . HIS A 1 99 ? -10.343 9.546 1.093 1.00 92.19 99 HIS A CA 1
ATOM 748 C C . HIS A 1 99 ? -9.939 8.211 0.462 1.00 92.19 99 HIS A C 1
ATOM 750 O O . HIS A 1 99 ? -9.103 8.209 -0.434 1.00 92.19 99 HIS A O 1
ATOM 756 N N . THR A 1 100 ? -10.558 7.097 0.854 1.00 90.25 100 THR A N 1
ATOM 757 C CA . THR A 1 100 ? -10.253 5.771 0.294 1.00 90.25 100 THR A CA 1
ATOM 758 C C . THR A 1 100 ? -10.478 5.729 -1.212 1.00 90.25 100 THR A C 1
ATOM 760 O O . THR A 1 100 ? -9.583 5.347 -1.960 1.00 90.25 100 THR A O 1
ATOM 763 N N . VAL A 1 101 ? -11.648 6.165 -1.681 1.00 91.25 101 VAL A N 1
ATOM 764 C CA . VAL A 1 101 ? -11.987 6.138 -3.110 1.00 91.25 101 VAL A CA 1
ATOM 765 C C . VAL A 1 101 ? -11.055 7.045 -3.910 1.00 91.25 101 VAL A C 1
ATOM 767 O O . VAL A 1 101 ? -10.505 6.615 -4.926 1.00 91.25 101 VAL A O 1
ATOM 770 N N . VAL A 1 102 ? -10.841 8.281 -3.448 1.00 93.12 102 VAL A N 1
ATOM 771 C CA . VAL A 1 102 ? -9.975 9.244 -4.141 1.00 93.12 102 VAL A CA 1
ATOM 772 C C . VAL A 1 102 ? -8.526 8.762 -4.153 1.00 93.12 102 VAL A C 1
ATOM 774 O O . VAL A 1 102 ? -7.893 8.787 -5.205 1.00 93.12 102 VAL A O 1
ATOM 777 N N . ASN A 1 103 ? -7.998 8.288 -3.024 1.00 89.94 103 ASN A N 1
ATOM 778 C CA . ASN A 1 103 ? -6.602 7.866 -2.932 1.00 89.94 103 ASN A CA 1
ATOM 779 C C . ASN A 1 103 ? -6.338 6.588 -3.722 1.00 89.94 103 ASN A C 1
ATOM 781 O O . ASN A 1 103 ? -5.338 6.535 -4.433 1.00 89.94 103 ASN A O 1
ATOM 785 N N . LEU A 1 104 ? -7.247 5.608 -3.700 1.00 85.50 104 LEU A N 1
ATOM 786 C CA . LEU A 1 104 ? -7.130 4.432 -4.563 1.00 85.50 104 LEU A CA 1
ATOM 787 C C . LEU A 1 104 ? -7.158 4.825 -6.043 1.00 85.50 104 LEU A C 1
ATOM 789 O O . LEU A 1 104 ? -6.319 4.358 -6.808 1.00 85.50 104 LEU A O 1
ATOM 793 N N . ALA A 1 105 ? -8.061 5.720 -6.454 1.00 88.75 105 ALA A N 1
ATOM 794 C CA . ALA A 1 105 ? -8.088 6.206 -7.831 1.00 88.75 105 ALA A CA 1
ATOM 795 C C . ALA A 1 105 ? -6.773 6.904 -8.209 1.00 88.75 105 ALA A C 1
ATOM 797 O O . ALA A 1 105 ? -6.192 6.586 -9.243 1.00 88.75 105 ALA A O 1
ATOM 798 N N . VAL A 1 106 ? -6.266 7.800 -7.358 1.00 88.75 106 VAL A N 1
ATOM 799 C CA . VAL A 1 106 ? -4.991 8.496 -7.579 1.00 88.75 106 VAL A CA 1
ATOM 800 C C . VAL A 1 106 ? -3.829 7.509 -7.670 1.00 88.75 106 VAL A C 1
ATOM 802 O O . VAL A 1 106 ? -3.056 7.598 -8.615 1.00 88.75 106 VAL A O 1
ATOM 805 N N . ILE A 1 107 ? -3.724 6.537 -6.760 1.00 84.38 107 ILE A N 1
ATOM 806 C CA . ILE A 1 107 ? -2.662 5.520 -6.777 1.00 84.38 107 ILE A CA 1
ATOM 807 C C . ILE A 1 107 ? -2.714 4.709 -8.077 1.00 84.38 107 ILE A C 1
ATOM 809 O O . ILE A 1 107 ? -1.695 4.564 -8.751 1.00 84.38 107 ILE A O 1
ATOM 813 N N . GLN A 1 108 ? -3.898 4.231 -8.472 1.00 83.06 108 GLN A N 1
ATOM 814 C CA . GLN A 1 108 ? -4.052 3.437 -9.692 1.00 83.06 108 GLN A CA 1
ATOM 815 C C . GLN A 1 108 ? -3.757 4.255 -10.954 1.00 83.06 108 GLN A C 1
ATOM 817 O O . GLN A 1 108 ? -3.084 3.765 -11.861 1.00 83.06 108 GLN A O 1
ATOM 822 N N . LEU A 1 109 ? -4.225 5.504 -11.013 1.00 86.75 109 LEU A N 1
ATOM 823 C CA . LEU A 1 109 ? -3.943 6.400 -12.131 1.00 86.75 109 LEU A CA 1
ATOM 824 C C . LEU A 1 109 ? -2.448 6.705 -12.208 1.00 86.75 109 LEU A C 1
ATOM 826 O O . LEU A 1 109 ? -1.863 6.542 -13.274 1.00 86.75 109 LEU A O 1
ATOM 830 N N . THR A 1 110 ? -1.817 7.080 -11.096 1.00 84.38 110 THR A N 1
ATOM 831 C CA . THR A 1 110 ? -0.376 7.350 -11.027 1.00 84.38 110 THR A CA 1
ATOM 832 C C . THR A 1 110 ? 0.440 6.129 -11.446 1.00 84.38 110 THR A C 1
ATOM 834 O O . THR A 1 110 ? 1.365 6.273 -12.240 1.00 84.38 110 THR A O 1
ATOM 837 N N . ALA A 1 111 ? 0.069 4.920 -11.012 1.00 82.19 111 ALA A N 1
ATOM 838 C CA . ALA A 1 111 ? 0.738 3.688 -11.432 1.00 82.19 111 ALA A CA 1
ATOM 839 C C . ALA A 1 111 ? 0.649 3.467 -12.953 1.00 82.19 111 ALA A C 1
ATOM 841 O O . ALA A 1 111 ? 1.654 3.155 -13.594 1.00 82.19 111 ALA A O 1
ATOM 842 N N . VAL A 1 112 ? -0.530 3.681 -13.553 1.00 83.44 112 VAL A N 1
ATOM 843 C CA . VAL A 1 112 ? -0.706 3.607 -15.013 1.00 83.44 112 VAL A CA 1
ATOM 844 C C . VAL A 1 112 ? 0.116 4.688 -15.716 1.00 83.44 112 VAL A C 1
ATOM 846 O O . VAL A 1 112 ? 0.807 4.384 -16.685 1.00 83.44 112 VAL A O 1
ATOM 849 N N . TRP A 1 113 ? 0.085 5.930 -15.231 1.00 85.75 113 TRP A N 1
ATOM 850 C CA . TRP A 1 113 ? 0.855 7.036 -15.802 1.00 85.75 113 TRP A CA 1
ATOM 851 C C . TRP A 1 113 ? 2.363 6.774 -15.758 1.00 85.75 113 TRP A C 1
ATOM 853 O O . TRP A 1 113 ? 3.023 6.927 -16.783 1.00 85.75 113 TRP A O 1
ATOM 863 N N . ILE A 1 114 ? 2.904 6.314 -14.626 1.00 84.19 114 ILE A N 1
ATOM 864 C CA . ILE A 1 114 ? 4.322 5.949 -14.488 1.00 84.19 114 ILE A CA 1
ATOM 865 C C . ILE A 1 114 ? 4.688 4.824 -15.462 1.00 84.19 114 ILE A C 1
ATOM 867 O O . ILE A 1 114 ? 5.704 4.925 -16.149 1.00 84.19 114 ILE A O 1
ATOM 871 N N . ALA A 1 115 ? 3.848 3.790 -15.580 1.00 82.69 115 ALA A N 1
ATOM 872 C CA . ALA A 1 115 ? 4.086 2.705 -16.529 1.00 82.69 115 ALA A CA 1
ATOM 873 C C . ALA A 1 115 ? 4.172 3.222 -17.977 1.00 82.69 115 ALA A C 1
ATOM 875 O O . ALA A 1 115 ? 5.087 2.847 -18.703 1.00 82.69 115 ALA A O 1
ATOM 876 N N . ARG A 1 116 ? 3.281 4.145 -18.371 1.00 86.25 116 ARG A N 1
ATOM 877 C CA . ARG A 1 116 ? 3.291 4.765 -19.709 1.00 86.25 116 ARG A CA 1
ATOM 878 C C . ARG A 1 116 ? 4.471 5.704 -19.929 1.00 86.25 116 ARG A C 1
ATOM 880 O O . ARG A 1 116 ? 4.993 5.767 -21.034 1.00 86.25 116 ARG A O 1
ATOM 887 N N . LEU A 1 117 ? 4.917 6.424 -18.900 1.00 85.25 117 LEU A N 1
ATOM 888 C CA . LEU A 1 117 ? 6.148 7.214 -18.982 1.00 85.25 117 LEU A CA 1
ATOM 889 C C . LEU A 1 117 ? 7.373 6.317 -19.216 1.00 85.25 117 LEU A C 1
ATOM 891 O O . LEU A 1 117 ? 8.281 6.707 -19.949 1.00 85.25 117 LEU A O 1
ATOM 895 N N . GLY A 1 118 ? 7.360 5.099 -18.664 1.00 84.69 118 GLY A N 1
ATOM 896 C CA . GLY A 1 118 ? 8.369 4.068 -18.910 1.00 84.69 118 GLY A CA 1
ATOM 897 C C . GLY A 1 118 ? 8.566 3.728 -20.392 1.00 84.69 118 GLY A C 1
ATOM 898 O O . GLY A 1 118 ? 9.697 3.473 -20.812 1.00 84.69 118 GLY A O 1
ATOM 899 N N . ASP A 1 119 ? 7.509 3.803 -21.206 1.00 86.56 119 ASP A N 1
ATOM 900 C CA . ASP A 1 119 ? 7.576 3.510 -22.645 1.00 86.56 119 ASP A CA 1
ATOM 901 C C . ASP A 1 119 ? 8.483 4.500 -23.397 1.00 86.56 119 ASP A C 1
ATOM 903 O O . ASP A 1 119 ? 9.145 4.130 -24.371 1.00 86.56 119 ASP A O 1
ATOM 907 N N . PHE A 1 120 ? 8.582 5.738 -22.901 1.00 91.25 120 PHE A N 1
ATOM 908 C CA . PHE A 1 120 ? 9.421 6.797 -23.467 1.00 91.25 120 PHE A CA 1
ATOM 909 C C . PHE A 1 120 ? 10.866 6.778 -22.951 1.00 91.25 120 PHE A C 1
ATOM 911 O O . PHE A 1 120 ? 11.698 7.537 -23.448 1.00 91.25 120 PHE A O 1
ATOM 918 N N . VAL A 1 121 ? 11.197 5.917 -21.980 1.00 89.44 121 VAL A N 1
ATOM 919 C CA . VAL A 1 121 ? 12.567 5.787 -21.466 1.00 89.44 121 VAL A CA 1
ATOM 920 C C . VAL A 1 121 ? 13.436 5.099 -22.526 1.00 89.44 121 VAL A C 1
ATOM 922 O O . VAL A 1 121 ? 13.136 3.955 -22.900 1.00 89.44 121 VAL A O 1
ATOM 925 N N . PRO A 1 122 ? 14.521 5.742 -23.009 1.00 92.69 122 PRO A N 1
ATOM 926 C CA . PRO A 1 122 ? 15.390 5.139 -24.011 1.00 92.69 122 PRO A CA 1
ATOM 927 C C . PRO A 1 122 ? 16.031 3.839 -23.498 1.00 92.69 122 PRO A C 1
ATOM 929 O O . PRO A 1 122 ? 16.323 3.747 -22.302 1.00 92.69 122 PRO A O 1
ATOM 932 N N . PRO A 1 123 ? 16.297 2.843 -24.365 1.00 89.06 123 PRO A N 1
ATOM 933 C CA . PRO A 1 123 ? 16.774 1.523 -23.942 1.00 89.06 123 PRO A CA 1
ATOM 934 C C . PRO A 1 123 ? 18.011 1.549 -23.037 1.00 89.06 123 PRO A C 1
ATOM 936 O O . PRO A 1 123 ? 18.075 0.791 -22.076 1.00 89.06 123 PRO A O 1
ATOM 939 N N . GLN A 1 124 ? 18.954 2.460 -23.286 1.00 91.38 124 GLN A N 1
ATOM 940 C CA . GLN A 1 124 ? 20.177 2.615 -22.492 1.00 91.38 124 GLN A CA 1
ATOM 941 C C . GLN A 1 124 ? 19.940 3.085 -21.045 1.00 91.38 124 GLN A C 1
ATOM 943 O O . GLN A 1 124 ? 20.821 2.930 -20.207 1.00 91.38 124 GLN A O 1
ATOM 948 N N . TRP A 1 125 ? 18.762 3.643 -20.747 1.00 90.38 125 TRP A N 1
ATOM 949 C CA . TRP A 1 125 ? 18.365 4.094 -19.408 1.00 90.38 125 TRP A CA 1
ATOM 950 C C . TRP A 1 125 ? 17.410 3.113 -18.709 1.00 90.38 125 TRP A C 1
ATOM 952 O O . TRP A 1 125 ? 16.990 3.359 -17.578 1.00 90.38 125 TRP A O 1
ATOM 962 N N . ARG A 1 126 ? 17.049 1.990 -19.347 1.00 88.50 126 ARG A N 1
ATOM 963 C CA . ARG A 1 126 ? 16.186 0.959 -18.748 1.00 88.50 126 ARG A CA 1
ATOM 964 C C . ARG A 1 126 ? 17.016 0.051 -17.842 1.00 88.50 126 ARG A C 1
ATOM 966 O O . ARG A 1 126 ? 17.536 -0.970 -18.275 1.00 88.50 126 ARG A O 1
ATOM 973 N N . LEU A 1 127 ? 17.134 0.444 -16.575 1.00 88.19 127 LEU A N 1
ATOM 974 C CA . LEU A 1 127 ? 17.964 -0.246 -15.577 1.00 88.19 127 LEU A CA 1
ATOM 975 C C . LEU A 1 127 ? 17.255 -1.408 -14.860 1.00 88.19 127 LEU A C 1
ATOM 977 O O . LEU A 1 127 ? 17.895 -2.155 -14.122 1.00 88.19 127 LEU A O 1
ATOM 981 N N . PHE A 1 128 ? 15.940 -1.561 -15.038 1.00 90.44 128 PHE A N 1
ATOM 982 C CA . PHE A 1 128 ? 15.178 -2.592 -14.338 1.00 90.44 128 PHE A CA 1
ATOM 983 C C . PHE A 1 128 ? 15.506 -3.997 -14.884 1.00 90.44 128 PHE A C 1
ATOM 985 O O . PHE A 1 128 ? 15.439 -4.200 -16.100 1.00 90.44 128 PHE A O 1
ATOM 992 N N . PRO A 1 129 ? 15.838 -4.985 -14.029 1.00 92.50 129 PRO A N 1
ATOM 993 C CA . PRO A 1 129 ? 16.351 -6.279 -14.473 1.00 92.50 129 PRO A CA 1
ATOM 994 C C . PRO A 1 129 ? 15.227 -7.234 -14.910 1.00 92.50 129 PRO A C 1
ATOM 996 O O . PRO A 1 129 ? 14.907 -8.210 -14.232 1.00 92.50 129 PRO A O 1
ATOM 999 N N . VAL A 1 130 ? 14.631 -6.976 -16.075 1.00 90.38 130 VAL A N 1
ATOM 1000 C CA . VAL A 1 130 ? 13.505 -7.760 -16.630 1.00 90.38 130 VAL A CA 1
ATOM 1001 C C . VAL A 1 130 ? 13.839 -9.231 -16.912 1.00 90.38 130 VAL A C 1
ATOM 1003 O O . VAL A 1 130 ? 12.941 -10.062 -17.002 1.00 90.38 130 VAL A O 1
ATOM 1006 N N . GLN A 1 131 ? 15.124 -9.561 -17.040 1.00 93.38 131 GLN A N 1
ATOM 1007 C CA . GLN A 1 131 ? 15.631 -10.916 -17.260 1.00 93.38 131 GLN A CA 1
ATOM 1008 C C . GLN A 1 131 ? 15.747 -11.749 -15.974 1.00 93.38 131 GLN A C 1
ATOM 1010 O O . GLN A 1 131 ? 16.028 -12.944 -16.040 1.00 93.38 131 GLN A O 1
ATOM 1015 N N . TRP A 1 132 ? 15.589 -11.136 -14.797 1.00 94.06 132 TRP A N 1
ATOM 1016 C CA . TRP A 1 132 ? 15.621 -11.867 -13.532 1.00 94.06 132 TRP A CA 1
ATOM 1017 C C . TRP A 1 132 ? 14.369 -12.739 -13.358 1.00 94.06 132 TRP A C 1
ATOM 1019 O O . TRP A 1 132 ? 13.325 -12.435 -13.935 1.00 94.06 132 TRP A O 1
ATOM 1029 N N . PRO A 1 133 ? 14.412 -13.798 -12.531 1.00 90.44 133 PRO A N 1
ATOM 1030 C CA . PRO A 1 133 ? 13.199 -14.504 -12.131 1.00 90.44 133 PRO A CA 1
ATOM 1031 C C . PRO A 1 133 ? 12.149 -13.546 -11.543 1.00 90.44 133 PRO A C 1
ATOM 1033 O O . PRO A 1 133 ? 12.491 -12.648 -10.776 1.00 90.44 133 PRO A O 1
ATOM 1036 N N . LEU A 1 134 ? 10.860 -13.758 -11.841 1.00 84.50 134 LEU A N 1
ATOM 1037 C CA . LEU A 1 134 ? 9.788 -12.853 -11.391 1.00 84.50 134 LEU A CA 1
ATOM 1038 C C . LEU A 1 134 ? 9.814 -12.606 -9.872 1.00 84.50 134 LEU A C 1
ATOM 1040 O O . LEU A 1 134 ? 9.616 -11.482 -9.428 1.00 84.50 134 LEU A O 1
ATOM 1044 N N . TRP A 1 135 ? 10.110 -13.629 -9.065 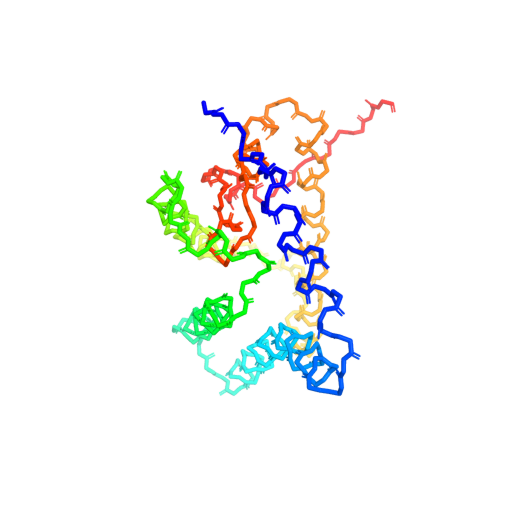1.00 84.81 135 TRP A N 1
ATOM 1045 C CA . TRP A 1 135 ? 10.168 -13.487 -7.608 1.00 84.81 135 TRP A CA 1
ATOM 1046 C C . TRP A 1 135 ? 11.242 -12.488 -7.146 1.00 84.81 135 TRP A C 1
ATOM 1048 O O . TRP A 1 135 ? 10.993 -11.735 -6.209 1.00 84.81 135 TRP A O 1
ATOM 1058 N N . SER A 1 136 ? 12.408 -12.425 -7.800 1.00 90.31 136 SER A N 1
ATOM 1059 C CA . SER A 1 136 ? 13.466 -11.484 -7.414 1.00 90.31 136 SER A CA 1
ATOM 1060 C C . SER A 1 136 ? 13.196 -10.079 -7.947 1.00 90.31 136 SER A C 1
ATOM 1062 O O . SER A 1 136 ? 13.516 -9.109 -7.262 1.00 90.31 136 SER A O 1
ATOM 1064 N N . GLN A 1 137 ? 12.527 -9.949 -9.100 1.00 90.56 137 GLN A N 1
ATOM 1065 C CA . GLN A 1 137 ? 11.983 -8.663 -9.551 1.00 90.56 137 GLN A CA 1
ATOM 1066 C C . GLN A 1 137 ? 10.977 -8.107 -8.534 1.00 90.56 137 GLN A C 1
ATOM 1068 O O . GLN A 1 137 ? 11.056 -6.936 -8.172 1.00 90.56 137 GLN A O 1
ATOM 1073 N N . LEU A 1 138 ? 10.070 -8.950 -8.027 1.00 86.88 138 LEU A N 1
ATOM 1074 C CA . LEU A 1 138 ? 9.092 -8.559 -7.009 1.00 86.88 138 LEU A CA 1
ATOM 1075 C C . LEU A 1 138 ? 9.757 -8.144 -5.692 1.00 86.88 138 LEU A C 1
ATOM 1077 O O . LEU A 1 138 ? 9.325 -7.163 -5.095 1.00 86.88 138 LEU A O 1
ATOM 1081 N N . LEU A 1 139 ? 10.817 -8.835 -5.256 1.00 90.94 139 LEU A N 1
ATOM 1082 C CA . LEU A 1 139 ? 11.587 -8.433 -4.073 1.00 90.94 139 LEU A CA 1
ATOM 1083 C C . LEU A 1 139 ? 12.300 -7.093 -4.272 1.00 90.94 139 LEU A C 1
ATOM 1085 O O . LEU A 1 139 ? 12.290 -6.267 -3.365 1.00 90.94 139 LEU A O 1
ATOM 1089 N N . LEU A 1 140 ? 12.890 -6.859 -5.449 1.00 93.62 140 LEU A N 1
ATOM 1090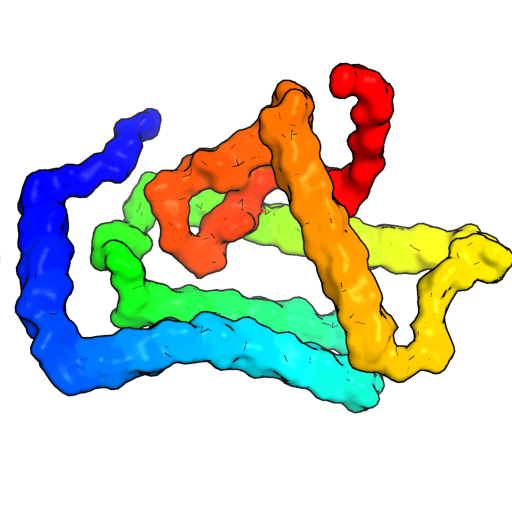 C CA . LEU A 1 140 ? 13.522 -5.579 -5.766 1.00 93.62 140 LEU A CA 1
ATOM 1091 C C . LEU A 1 140 ? 12.494 -4.444 -5.753 1.00 93.62 140 LEU A C 1
ATOM 1093 O O . LEU A 1 140 ? 12.733 -3.410 -5.135 1.00 93.62 140 LEU A O 1
ATOM 1097 N N . VAL A 1 141 ? 11.339 -4.655 -6.388 1.00 89.69 141 VAL A N 1
ATOM 1098 C CA . VAL A 1 141 ? 10.218 -3.709 -6.355 1.00 89.69 141 VAL A CA 1
ATOM 1099 C C . VAL A 1 141 ? 9.786 -3.465 -4.911 1.00 89.69 141 VAL A C 1
ATOM 1101 O O . VAL A 1 141 ? 9.739 -2.315 -4.494 1.00 89.69 141 VAL A O 1
ATOM 1104 N N . ALA A 1 142 ? 9.550 -4.515 -4.120 1.00 88.88 142 ALA A N 1
ATOM 1105 C CA . ALA A 1 142 ? 9.153 -4.384 -2.720 1.00 88.88 142 ALA A CA 1
ATOM 1106 C C . ALA A 1 142 ? 10.170 -3.577 -1.897 1.00 88.88 142 ALA A C 1
ATOM 1108 O O . ALA A 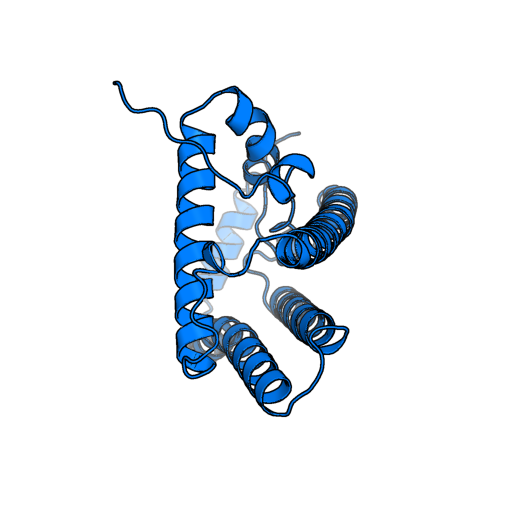1 142 ? 9.767 -2.684 -1.163 1.00 88.88 142 ALA A O 1
ATOM 1109 N N . ALA A 1 143 ? 11.471 -3.832 -2.061 1.00 93.38 143 ALA A N 1
ATOM 1110 C CA . ALA A 1 143 ? 12.525 -3.105 -1.354 1.00 93.38 143 ALA A CA 1
ATOM 1111 C C . ALA A 1 143 ? 12.586 -1.620 -1.751 1.00 93.38 143 ALA A C 1
ATOM 1113 O O . ALA A 1 143 ? 12.702 -0.756 -0.885 1.00 93.38 143 ALA A O 1
ATOM 1114 N N . VAL A 1 144 ? 12.482 -1.312 -3.050 1.00 91.56 144 VAL A N 1
ATOM 1115 C CA . VAL A 1 144 ? 12.461 0.075 -3.544 1.00 91.56 144 VAL A CA 1
ATOM 1116 C C . VAL A 1 144 ? 11.217 0.810 -3.043 1.00 91.56 144 VAL A C 1
ATOM 1118 O O . VAL A 1 144 ? 11.323 1.949 -2.591 1.00 91.56 144 VAL A O 1
ATOM 1121 N N . PHE A 1 145 ? 10.051 0.160 -3.083 1.00 87.75 145 PHE A N 1
ATOM 1122 C CA . PHE A 1 145 ? 8.812 0.725 -2.553 1.00 87.75 145 PHE A CA 1
ATOM 1123 C C . PHE A 1 145 ? 8.896 0.958 -1.041 1.00 87.75 145 PHE A C 1
ATOM 1125 O O . PHE A 1 145 ? 8.538 2.042 -0.591 1.00 87.75 145 PHE A O 1
ATOM 1132 N N . ASP A 1 146 ? 9.388 -0.008 -0.265 1.00 90.38 146 ASP A N 1
ATOM 1133 C CA . ASP A 1 146 ? 9.505 0.108 1.193 1.00 90.38 146 ASP A CA 1
ATOM 1134 C C . ASP A 1 146 ? 10.453 1.246 1.596 1.00 90.38 146 ASP A C 1
ATOM 1136 O O . ASP A 1 146 ? 10.086 2.119 2.385 1.00 90.38 146 ASP A O 1
ATOM 1140 N N . LEU A 1 147 ? 11.629 1.320 0.963 1.00 91.62 147 LEU A N 1
ATOM 1141 C CA . LEU A 1 147 ? 12.580 2.402 1.202 1.00 91.62 147 LEU A CA 1
ATOM 1142 C C . LEU A 1 147 ? 12.009 3.767 0.792 1.00 91.62 147 LEU A C 1
ATOM 1144 O O . LEU A 1 147 ? 12.170 4.743 1.526 1.00 91.62 147 LEU A O 1
ATOM 1148 N N . GLY A 1 148 ? 11.320 3.840 -0.350 1.00 88.25 148 GLY A N 1
ATOM 1149 C CA . GLY A 1 148 ? 10.666 5.062 -0.817 1.00 88.25 148 GLY A CA 1
ATOM 1150 C C . GLY A 1 148 ? 9.569 5.536 0.139 1.00 88.25 148 GLY A C 1
ATOM 1151 O O . GLY A 1 148 ? 9.528 6.714 0.500 1.00 88.25 148 GLY A O 1
ATOM 1152 N N . LEU A 1 149 ? 8.723 4.617 0.615 1.00 86.75 149 LEU A N 1
ATOM 1153 C CA . LEU A 1 149 ? 7.692 4.902 1.616 1.00 86.75 149 LEU A CA 1
ATOM 1154 C C . LEU A 1 149 ? 8.309 5.387 2.931 1.00 86.75 149 LEU A C 1
ATOM 1156 O O . LEU A 1 149 ? 7.863 6.399 3.476 1.00 86.75 149 LEU A O 1
ATOM 1160 N N . TYR A 1 150 ? 9.357 4.711 3.410 1.00 91.06 150 TYR A N 1
ATOM 1161 C CA . TYR A 1 150 ? 10.099 5.119 4.601 1.00 91.06 150 TYR A CA 1
ATOM 1162 C C . TYR A 1 150 ? 10.689 6.526 4.448 1.00 91.06 150 TYR A C 1
ATOM 1164 O O . TYR A 1 150 ? 10.533 7.365 5.338 1.00 91.06 150 TYR A O 1
ATOM 1172 N N . ALA A 1 151 ? 11.334 6.811 3.315 1.00 89.88 151 ALA A N 1
ATOM 1173 C CA . ALA A 1 151 ? 11.940 8.108 3.047 1.00 89.88 151 ALA A CA 1
ATOM 1174 C C . ALA A 1 151 ? 10.888 9.225 3.023 1.00 89.88 151 ALA A C 1
ATOM 1176 O O . ALA A 1 151 ? 11.051 10.224 3.723 1.00 89.88 151 ALA A O 1
ATOM 1177 N N . VAL A 1 152 ? 9.781 9.045 2.292 1.00 86.69 152 VAL A N 1
ATOM 1178 C CA . VAL A 1 152 ? 8.689 10.034 2.223 1.00 86.69 152 VAL A CA 1
ATOM 1179 C C . VAL A 1 152 ? 8.061 10.256 3.595 1.00 86.69 152 VAL A C 1
ATOM 1181 O O . VAL A 1 152 ? 7.831 11.403 3.981 1.00 86.69 152 VAL A O 1
ATOM 1184 N N . HIS A 1 153 ? 7.831 9.190 4.364 1.00 90.50 153 HIS A N 1
ATOM 1185 C CA . HIS A 1 153 ? 7.337 9.294 5.735 1.00 90.50 153 HIS A CA 1
ATOM 1186 C C . HIS A 1 153 ? 8.301 10.116 6.604 1.00 90.50 153 HIS A C 1
ATOM 1188 O O . HIS A 1 153 ? 7.902 11.095 7.236 1.00 90.50 153 HIS A O 1
ATOM 1194 N N . ARG A 1 154 ? 9.596 9.777 6.590 1.00 92.12 154 ARG A N 1
ATOM 1195 C CA . ARG A 1 154 ? 10.617 10.476 7.381 1.00 92.12 154 ARG A CA 1
ATOM 1196 C C . ARG A 1 154 ? 10.745 11.947 6.982 1.00 92.12 154 ARG A C 1
ATOM 1198 O O . ARG A 1 154 ? 10.784 12.811 7.856 1.00 92.12 154 ARG A O 1
ATOM 1205 N N . LEU A 1 155 ? 10.772 12.243 5.683 1.00 91.06 155 LEU A N 1
ATOM 1206 C CA . LEU A 1 155 ? 10.818 13.612 5.162 1.00 91.06 155 LEU A CA 1
ATOM 1207 C C . LEU A 1 155 ? 9.560 14.400 5.529 1.00 91.06 155 LEU A C 1
ATOM 1209 O O . LEU A 1 155 ? 9.652 15.585 5.842 1.00 91.06 155 LEU A O 1
ATOM 1213 N N . SER A 1 156 ? 8.401 13.745 5.566 1.00 91.75 156 SER A N 1
ATOM 1214 C CA . SER A 1 156 ? 7.142 14.378 5.962 1.00 91.75 156 SER A CA 1
ATOM 1215 C C . SER A 1 156 ? 7.113 14.820 7.419 1.00 91.75 156 SER A C 1
ATOM 1217 O O . SER A 1 156 ? 6.427 15.786 7.745 1.00 91.75 156 SER A O 1
ATOM 1219 N N . HIS A 1 157 ? 7.894 14.170 8.281 1.00 92.94 157 HIS A N 1
ATOM 1220 C CA . HIS A 1 157 ? 8.113 14.621 9.654 1.00 92.94 157 HIS A CA 1
ATOM 1221 C C . HIS A 1 157 ? 9.221 15.674 9.789 1.00 92.94 157 HIS A C 1
ATOM 1223 O O . HIS A 1 157 ? 9.235 16.405 10.776 1.00 92.94 157 HIS A O 1
ATOM 1229 N N . ALA A 1 158 ? 10.135 15.774 8.821 1.00 93.69 158 ALA A N 1
ATOM 1230 C CA . ALA A 1 158 ? 11.246 16.726 8.857 1.00 93.69 158 ALA A CA 1
ATOM 1231 C C . ALA A 1 158 ? 10.923 18.073 8.180 1.00 93.69 158 ALA A C 1
ATOM 1233 O O . ALA A 1 158 ? 11.454 19.108 8.577 1.00 93.69 158 ALA A O 1
ATOM 1234 N N . VAL A 1 159 ? 10.059 18.078 7.161 1.00 94.00 159 VAL A N 1
ATOM 1235 C CA . VAL A 1 159 ? 9.814 19.238 6.293 1.00 94.00 159 VAL A CA 1
ATOM 1236 C C . VAL A 1 159 ? 8.387 19.758 6.463 1.00 94.00 159 VAL A C 1
ATOM 1238 O O . VAL A 1 159 ? 7.408 19.055 6.215 1.00 94.00 159 VAL A O 1
ATOM 1241 N N . SER A 1 160 ? 8.255 21.037 6.822 1.00 91.81 160 SER A N 1
ATOM 1242 C CA . SER A 1 160 ? 6.979 21.653 7.220 1.00 91.81 160 SER A CA 1
ATOM 1243 C C . SER A 1 160 ? 5.885 21.620 6.147 1.00 91.81 160 SER A C 1
ATOM 1245 O O . SER A 1 160 ? 4.710 21.463 6.474 1.00 91.81 160 SER A O 1
ATOM 1247 N N . TRP A 1 161 ? 6.229 21.755 4.864 1.00 92.06 161 TRP A N 1
ATOM 1248 C CA . TRP A 1 161 ? 5.235 21.697 3.790 1.00 92.06 161 TRP A CA 1
ATOM 1249 C C . TRP A 1 161 ? 4.781 20.261 3.493 1.00 92.06 161 TRP A C 1
ATOM 1251 O O . TRP A 1 161 ? 3.593 20.056 3.248 1.00 92.06 161 TRP A O 1
ATOM 1261 N N . LEU A 1 162 ? 5.680 19.270 3.583 1.00 88.88 162 LEU A N 1
ATOM 1262 C CA . LEU A 1 162 ? 5.324 17.851 3.463 1.00 88.88 162 LEU A CA 1
ATOM 1263 C C . LEU A 1 162 ? 4.443 17.418 4.635 1.00 88.88 162 LEU A C 1
ATOM 1265 O O . LEU A 1 162 ? 3.441 16.733 4.428 1.00 88.88 162 LEU A O 1
ATOM 1269 N N . TRP A 1 163 ? 4.729 17.920 5.840 1.00 93.00 163 TRP A N 1
ATOM 1270 C CA . TRP A 1 163 ? 3.875 17.709 7.005 1.00 93.00 163 TRP A CA 1
ATOM 1271 C C . TRP A 1 163 ? 2.426 18.129 6.746 1.00 93.00 163 TRP A C 1
ATOM 1273 O O . TRP A 1 163 ? 1.514 17.404 7.117 1.00 93.00 163 TRP A O 1
ATOM 1283 N N . ARG A 1 164 ? 2.168 19.246 6.051 1.00 92.69 164 ARG A N 1
ATOM 1284 C CA . ARG A 1 164 ? 0.785 19.677 5.747 1.00 92.69 164 ARG A CA 1
ATOM 1285 C C . ARG A 1 164 ? 0.017 18.651 4.909 1.00 92.69 164 ARG A C 1
ATOM 1287 O O . ARG A 1 164 ? -1.198 18.546 5.047 1.00 92.69 164 ARG A O 1
ATOM 1294 N N . LEU A 1 165 ? 0.716 17.903 4.057 1.00 90.56 165 LEU A N 1
ATOM 1295 C CA . LEU A 1 165 ? 0.138 16.835 3.242 1.00 90.56 165 LEU A CA 1
ATOM 1296 C C . LEU A 1 165 ? 0.021 15.513 4.019 1.00 90.56 165 LEU A C 1
ATOM 1298 O O . LEU A 1 165 ? -0.883 14.722 3.748 1.00 90.56 165 LEU A O 1
ATOM 1302 N N . HIS A 1 166 ? 0.913 15.294 4.986 1.00 91.69 166 HIS A N 1
ATOM 1303 C CA . HIS A 1 166 ? 0.972 14.098 5.824 1.00 91.69 166 HIS A CA 1
ATOM 1304 C C . HIS A 1 166 ? 0.056 14.163 7.055 1.00 91.69 166 HIS A C 1
ATOM 1306 O O . HIS A 1 166 ? -0.472 13.148 7.491 1.00 91.69 166 HIS A O 1
ATOM 1312 N N . ALA A 1 167 ? -0.216 15.354 7.586 1.00 92.62 167 ALA A N 1
ATOM 1313 C CA . ALA A 1 167 ? -1.022 15.571 8.785 1.00 92.62 167 ALA A CA 1
ATOM 1314 C C . ALA A 1 167 ? -2.417 14.908 8.746 1.00 92.62 167 ALA A C 1
ATOM 1316 O O . ALA A 1 167 ? -2.821 14.373 9.780 1.00 92.62 167 ALA A O 1
ATOM 1317 N N . PRO A 1 168 ? -3.147 14.848 7.606 1.00 91.50 168 PRO A N 1
ATOM 1318 C CA . PRO A 1 168 ? -4.398 14.091 7.527 1.00 91.50 168 PRO A CA 1
ATOM 1319 C C . PRO A 1 168 ? -4.246 12.615 7.921 1.00 91.50 168 PRO A C 1
ATOM 1321 O O . PRO A 1 168 ? -5.134 12.080 8.583 1.00 91.50 168 PRO A O 1
ATOM 1324 N N . HIS A 1 169 ? -3.107 11.989 7.609 1.00 90.00 169 HIS A N 1
ATOM 1325 C CA . HIS A 1 169 ? -2.813 10.602 7.989 1.00 90.00 169 HIS A CA 1
ATOM 1326 C C . HIS A 1 169 ? -2.754 10.418 9.505 1.00 90.00 169 HIS A C 1
ATOM 1328 O O . HIS A 1 169 ? -3.317 9.464 10.034 1.00 90.00 169 HIS A O 1
ATOM 1334 N N . HIS A 1 170 ? -2.183 11.386 10.220 1.00 90.12 170 HIS A N 1
ATOM 1335 C CA . HIS A 1 170 ? -2.134 11.389 11.684 1.00 90.12 170 HIS A CA 1
ATOM 1336 C C . HIS A 1 170 ? -3.401 11.924 12.363 1.00 90.12 170 HIS A C 1
ATOM 1338 O O . HIS A 1 170 ? -3.457 11.975 13.588 1.00 90.12 170 HIS A O 1
ATOM 1344 N N . SER A 1 171 ? -4.422 12.325 11.601 1.00 89.50 171 SER A N 1
ATOM 1345 C CA . SER A 1 171 ? -5.659 12.886 12.161 1.00 89.50 171 SER A CA 1
ATOM 1346 C C . SER A 1 171 ? -6.712 11.835 12.529 1.00 89.50 171 SER A C 1
ATOM 1348 O O . SER A 1 171 ? -7.766 12.186 13.054 1.00 89.50 171 SER A O 1
ATOM 1350 N N . ALA A 1 172 ? -6.481 10.559 12.207 1.00 86.62 172 ALA A N 1
ATOM 1351 C CA . ALA A 1 172 ? -7.414 9.487 12.532 1.00 86.62 172 ALA A CA 1
ATOM 1352 C C . ALA A 1 172 ? -7.443 9.229 14.051 1.00 86.62 172 ALA A C 1
ATOM 1354 O O . ALA A 1 172 ? -6.423 8.928 14.663 1.00 86.62 172 ALA A O 1
ATOM 1355 N N . GLU A 1 173 ? -8.629 9.322 14.657 1.00 85.25 173 GLU A N 1
ATOM 1356 C CA . GLU A 1 173 ? -8.820 9.139 16.108 1.00 85.25 173 GLU A CA 1
ATOM 1357 C C . GLU A 1 173 ? -9.024 7.669 16.523 1.00 85.25 173 GLU A C 1
ATOM 1359 O O . GLU A 1 173 ? -8.889 7.308 17.693 1.00 85.25 173 GLU A O 1
ATOM 1364 N N . ARG A 1 174 ? -9.340 6.801 15.559 1.00 86.44 174 ARG A N 1
ATOM 1365 C CA . ARG A 1 174 ? -9.449 5.345 15.721 1.00 86.44 174 ARG A CA 1
ATOM 1366 C C . ARG A 1 174 ? -8.596 4.648 14.670 1.00 86.44 174 ARG A C 1
ATOM 1368 O O . ARG A 1 174 ? -8.169 5.292 13.722 1.00 86.44 174 ARG A O 1
ATOM 1375 N N . LEU A 1 175 ? -8.353 3.348 14.810 1.00 87.31 175 LEU A N 1
ATOM 1376 C CA . LEU A 1 175 ? -7.663 2.546 13.795 1.00 87.31 175 LEU A CA 1
ATOM 1377 C C . LEU A 1 175 ? -8.590 1.414 13.356 1.00 87.31 175 LEU A C 1
ATOM 1379 O O . LEU A 1 175 ? -8.928 0.554 14.165 1.00 87.31 175 LEU A O 1
ATOM 1383 N N . TYR A 1 176 ? -9.029 1.433 12.102 1.00 89.62 176 TYR A N 1
ATOM 1384 C CA . TYR A 1 176 ? -9.887 0.387 11.544 1.00 89.62 176 TYR A CA 1
ATOM 1385 C C . TYR A 1 176 ? -9.668 0.261 10.033 1.00 89.62 176 TYR A C 1
ATOM 1387 O O . TYR A 1 176 ? -8.997 1.089 9.418 1.00 89.62 176 TYR A O 1
ATOM 1395 N N . TRP A 1 177 ? -10.243 -0.771 9.427 1.00 89.44 177 TRP A N 1
ATOM 1396 C CA . TRP A 1 177 ? -9.968 -1.215 8.059 1.00 89.44 177 TRP A CA 1
ATOM 1397 C C . TRP A 1 177 ? -10.073 -0.135 6.967 1.00 89.44 177 TRP A C 1
ATOM 1399 O O . TRP A 1 177 ? -9.449 -0.288 5.9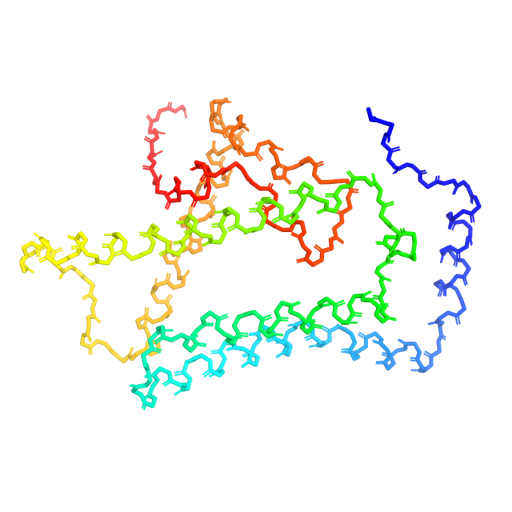19 1.00 89.44 177 TRP A O 1
ATOM 1409 N N . LEU A 1 178 ? -10.850 0.935 7.176 1.00 87.12 178 LEU A N 1
ATOM 1410 C CA . LEU A 1 178 ? -11.102 1.960 6.157 1.00 87.12 178 LEU A CA 1
ATOM 1411 C C . LEU A 1 178 ? -10.176 3.180 6.265 1.00 87.12 178 LEU A C 1
ATOM 1413 O O . LEU A 1 178 ? -9.901 3.841 5.268 1.00 87.12 178 LEU A O 1
ATOM 1417 N N . ASN A 1 179 ? -9.679 3.514 7.455 1.00 85.69 179 ASN A N 1
ATOM 1418 C CA . ASN A 1 179 ? -9.030 4.811 7.663 1.00 85.69 179 ASN A CA 1
ATOM 1419 C C . ASN A 1 179 ? -7.516 4.827 7.418 1.00 85.69 179 ASN A C 1
ATOM 1421 O O . ASN A 1 179 ? -6.899 5.892 7.483 1.00 85.69 179 ASN A O 1
ATOM 1425 N N . GLY A 1 180 ? -6.930 3.689 7.028 1.00 83.19 180 GLY A N 1
ATOM 1426 C CA . GLY A 1 180 ? -5.545 3.621 6.543 1.00 83.19 180 GLY A CA 1
ATOM 1427 C C . GLY A 1 180 ? -5.293 4.484 5.296 1.00 83.19 180 GLY A C 1
ATOM 1428 O O . GLY A 1 180 ? -4.160 4.883 5.015 1.00 83.19 180 GLY A O 1
ATOM 1429 N N . GLU A 1 181 ? -6.356 4.839 4.570 1.00 84.06 181 GLU A N 1
ATOM 1430 C CA . GLU A 1 181 ? -6.300 5.719 3.405 1.00 84.06 181 GLU A CA 1
ATOM 1431 C C . GLU A 1 181 ? -6.620 7.185 3.707 1.00 84.06 181 GLU A C 1
ATOM 1433 O O . GLU A 1 181 ? -6.734 7.969 2.767 1.00 84.06 181 GLU A O 1
ATOM 1438 N N . ARG A 1 182 ? -6.716 7.618 4.972 1.00 88.31 182 ARG A N 1
ATOM 1439 C CA . ARG A 1 182 ? -6.929 9.036 5.309 1.00 88.31 182 ARG A CA 1
ATOM 1440 C C . ARG A 1 182 ? -5.678 9.879 5.023 1.00 88.31 182 ARG A C 1
ATOM 1442 O O . ARG A 1 182 ? -4.985 10.320 5.922 1.00 88.31 182 ARG A O 1
ATOM 1449 N N . ARG A 1 183 ? -5.358 10.117 3.756 1.00 86.88 183 ARG A N 1
ATOM 1450 C CA . ARG A 1 183 ? -4.201 10.910 3.312 1.00 86.88 183 ARG A CA 1
ATOM 1451 C C . ARG A 1 183 ? -4.630 11.983 2.322 1.00 86.88 183 ARG A C 1
ATOM 1453 O O . ARG A 1 183 ? -5.65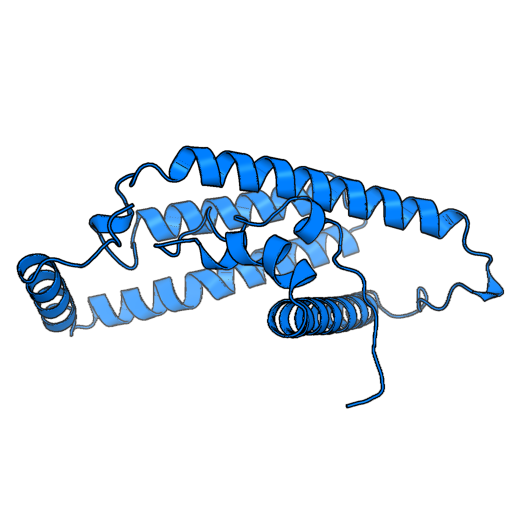1 11.841 1.643 1.00 86.88 183 ARG A O 1
ATOM 1460 N N . HIS A 1 184 ? -3.849 13.055 2.228 1.00 88.50 184 HIS A N 1
ATOM 1461 C CA . HIS A 1 184 ? -4.054 14.056 1.187 1.00 88.50 184 HIS A CA 1
ATOM 1462 C C . HIS A 1 184 ? -3.820 13.419 -0.202 1.00 88.50 184 HIS A C 1
ATOM 1464 O O . HIS A 1 184 ? -2.809 12.735 -0.364 1.00 88.50 184 HIS A O 1
ATOM 1470 N N . PRO A 1 185 ? -4.656 13.666 -1.230 1.00 86.88 185 PRO A N 1
ATOM 1471 C CA . PRO A 1 185 ? -4.482 13.055 -2.557 1.00 86.88 185 PRO A CA 1
ATOM 1472 C C . PRO A 1 185 ? -3.116 13.329 -3.192 1.00 86.88 185 PRO A C 1
ATOM 1474 O O . PRO A 1 185 ? -2.489 12.436 -3.751 1.00 86.88 185 PRO A O 1
ATOM 1477 N N . LEU A 1 186 ? -2.591 14.547 -3.025 1.00 82.19 186 LEU A N 1
ATOM 1478 C CA . LEU A 1 186 ? -1.217 14.852 -3.442 1.00 82.19 186 LEU A CA 1
ATOM 1479 C C . LEU A 1 186 ? -0.172 14.045 -2.665 1.00 82.19 186 LEU A C 1
ATOM 1481 O O . LEU A 1 186 ? 0.804 13.647 -3.269 1.00 82.19 186 LEU A O 1
ATOM 1485 N N . HIS A 1 187 ? -0.368 13.746 -1.377 1.00 80.19 187 HIS A N 1
ATOM 1486 C CA . HIS A 1 187 ? 0.538 12.856 -0.638 1.00 80.19 187 HIS A CA 1
ATOM 1487 C C . HIS A 1 187 ? 0.472 11.416 -1.171 1.00 80.19 187 HIS A C 1
ATOM 1489 O O . HIS A 1 187 ? 1.479 10.718 -1.195 1.00 80.19 187 HIS A O 1
ATOM 1495 N N . ALA A 1 188 ? -0.705 10.967 -1.624 1.00 77.25 188 ALA A N 1
ATOM 1496 C CA . ALA A 1 188 ? -0.855 9.675 -2.293 1.00 77.25 188 ALA A CA 1
ATOM 1497 C C . ALA A 1 188 ? -0.114 9.632 -3.643 1.00 77.25 188 ALA A C 1
ATOM 1499 O O . ALA A 1 188 ? 0.442 8.598 -3.999 1.00 77.25 188 ALA A O 1
ATOM 1500 N N . ALA A 1 189 ? -0.086 10.751 -4.376 1.00 74.19 189 ALA A N 1
ATOM 1501 C CA . ALA A 1 189 ? 0.610 10.874 -5.658 1.00 74.19 189 ALA A CA 1
ATOM 1502 C C . ALA A 1 189 ? 2.126 11.120 -5.522 1.00 74.19 189 ALA A C 1
ATOM 1504 O O . ALA A 1 189 ? 2.904 10.570 -6.295 1.00 74.19 189 ALA A O 1
ATOM 1505 N N . LEU A 1 190 ? 2.547 11.931 -4.544 1.00 66.69 190 LEU A N 1
ATOM 1506 C CA . LEU A 1 190 ? 3.927 12.373 -4.288 1.00 66.69 190 LEU A CA 1
ATOM 1507 C C . LEU A 1 190 ? 4.800 11.293 -3.634 1.00 66.69 190 LEU A C 1
ATOM 1509 O O . LEU A 1 190 ? 5.772 11.617 -2.961 1.00 66.69 190 LEU A O 1
ATOM 1513 N N . MET A 1 191 ? 4.506 10.009 -3.828 1.00 63.00 191 MET A N 1
ATOM 1514 C CA . MET A 1 191 ? 5.404 8.927 -3.414 1.00 63.00 191 MET A CA 1
ATOM 1515 C C . MET A 1 191 ? 6.679 8.859 -4.286 1.00 63.00 191 MET A C 1
ATOM 1517 O O . MET A 1 191 ? 7.027 7.797 -4.794 1.00 63.00 191 MET A O 1
ATOM 1521 N N . VAL A 1 192 ? 7.365 9.996 -4.469 1.00 37.34 192 VAL A N 1
ATOM 1522 C CA . VAL A 1 192 ? 8.677 10.169 -5.109 1.00 37.34 192 VAL A CA 1
ATOM 1523 C C . VAL A 1 192 ? 9.443 11.325 -4.428 1.00 37.34 192 VAL A C 1
ATOM 1525 O O . VAL A 1 192 ? 8.870 12.327 -4.008 1.00 37.34 192 VAL A O 1
ATOM 1528 N N . GLU A 1 193 ? 10.754 11.115 -4.313 1.00 44.94 193 GLU A N 1
ATOM 1529 C CA . GLU A 1 193 ? 11.767 11.681 -3.407 1.00 44.94 193 GLU A CA 1
ATOM 1530 C C . GLU A 1 193 ? 12.325 13.089 -3.742 1.00 44.94 193 GLU A C 1
ATOM 1532 O O . GLU A 1 193 ? 12.346 13.495 -4.905 1.00 44.94 193 GLU A O 1
ATOM 1537 N N . LYS A 1 194 ? 12.925 13.763 -2.731 1.00 36.41 194 LYS A N 1
ATOM 1538 C CA . LYS A 1 194 ? 14.254 14.415 -2.858 1.00 36.41 194 LYS A CA 1
ATOM 1539 C C . LYS A 1 194 ? 15.008 14.551 -1.509 1.00 36.41 194 LYS A C 1
ATOM 1541 O O . LYS A 1 194 ? 14.421 14.936 -0.501 1.00 36.41 194 LYS A O 1
ATOM 1546 N N . TYR A 1 195 ? 16.323 14.293 -1.560 1.00 39.84 195 TYR A N 1
ATOM 1547 C CA . TYR A 1 195 ? 17.400 14.643 -0.614 1.00 39.84 195 TYR A CA 1
ATOM 1548 C C . TYR A 1 195 ? 17.589 16.158 -0.397 1.00 39.84 195 TYR A C 1
ATOM 1550 O O . TYR A 1 195 ? 17.602 16.910 -1.373 1.00 39.84 195 TYR A O 1
ATOM 1558 N N . ASP A 1 196 ? 17.947 16.549 0.831 1.00 36.97 196 ASP A N 1
ATOM 1559 C CA . ASP A 1 196 ? 18.907 17.636 1.066 1.00 36.97 196 ASP A CA 1
ATOM 1560 C C . ASP A 1 196 ? 20.054 17.117 1.948 1.00 36.97 196 ASP A C 1
ATOM 1562 O O . ASP A 1 196 ? 19.877 16.699 3.092 1.00 36.97 196 ASP A O 1
ATOM 1566 N N . LEU A 1 197 ? 21.243 17.097 1.346 1.00 47.25 197 LEU A N 1
ATOM 1567 C CA . LEU A 1 197 ? 22.520 17.116 2.044 1.00 47.25 197 LEU A CA 1
ATOM 1568 C C . LEU A 1 197 ? 22.674 18.520 2.644 1.00 47.25 197 LEU A C 1
ATOM 1570 O O . LEU A 1 197 ? 22.397 19.488 1.940 1.00 47.25 197 LEU A O 1
ATOM 1574 N N . LEU A 1 198 ? 23.190 18.596 3.875 1.00 51.41 198 LEU A N 1
ATOM 1575 C CA . LEU A 1 198 ? 23.497 19.783 4.697 1.00 51.41 198 LEU A CA 1
ATOM 1576 C C . LEU A 1 198 ? 22.497 20.063 5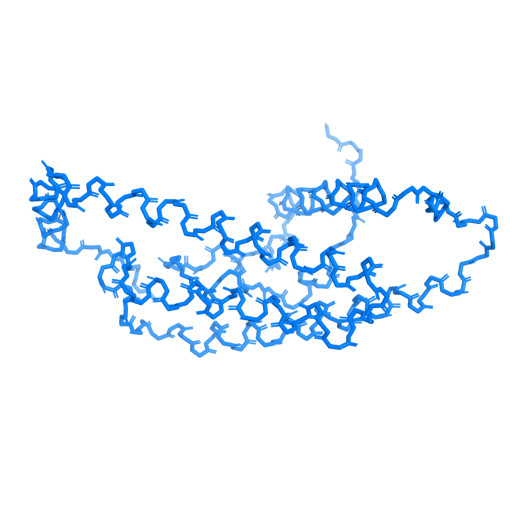.836 1.00 51.41 198 LEU A C 1
ATOM 1578 O O . LEU A 1 198 ? 21.659 20.959 5.765 1.00 51.41 198 LEU A O 1
ATOM 1582 N N . SER A 1 199 ? 22.708 19.347 6.943 1.00 46.31 199 SER A N 1
ATOM 1583 C CA . SER A 1 199 ? 22.687 19.910 8.301 1.00 46.31 199 SER A CA 1
ATOM 1584 C C . SER A 1 199 ? 23.720 19.184 9.152 1.00 46.31 199 SER A C 1
ATOM 1586 O O . SER A 1 199 ? 23.598 17.939 9.215 1.00 46.31 199 SER A O 1
#